Protein AF-A0A9K3NHR1-F1 (afdb_monomer_lite)

Sequence (199 aa):
MKLNVISRTIRWGKILYSKMLSTPQRSQIENPEVGRESGLEDSSLGLEPFPEKRTSMIDRIIKSEFGNREFVVELIRLYPDLIWKVDDNNQSIFHVAVAHRHEGIYNLLYEIGSMKDLISPLRDWNDNNMLHLVGKCAKQKRLEDVSRVALKVQRELLWFKEVEAMIPPANRERKNKYGLTPYELFTKEHKDLVDQGEK

Secondary structure (DSSP, 8-state):
--HHHHHHHHHHHHHHHHHHHTSPP-----------------------PPPS----HHHHHHTSTT-SHHHHHHHHHH-GGGGG-B-TTS-BHHHHHHHTT-HHHHTHHHHTGGGHHHHTT---TTS--HHHHHHS---------HHHHHHHHHHHHHHHHHHHHHS-HHHHS---TTS--HHHHHHHHHHHHHHHH--

InterPro domains:
  IPR036770 Ankyrin repeat-containing domain superfamily [SSF48403] (66-151)

Organism: Helianthus annuus (NCBI:txid4232)

pLDDT: mean 72.94, std 22.68, range [28.48, 97.56]

Radius of gyration: 20.89 Å; chains: 1; bounding box: 58×58×42 Å

Structure (mmCIF, N/CA/C/O backbone):
data_AF-A0A9K3NHR1-F1
#
_entry.id   AF-A0A9K3NHR1-F1
#
loop_
_atom_site.group_PDB
_atom_site.id
_atom_site.type_symbol
_atom_site.label_atom_id
_atom_site.label_alt_id
_atom_site.label_comp_id
_atom_site.label_asym_id
_atom_site.label_entity_id
_atom_site.label_seq_id
_atom_site.pdbx_PDB_ins_code
_atom_site.Cartn_x
_atom_site.Cartn_y
_atom_site.Cartn_z
_atom_site.occupancy
_atom_site.B_iso_or_equiv
_atom_site.auth_seq_id
_atom_site.auth_comp_id
_atom_site.auth_asym_id
_atom_site.auth_atom_id
_atom_site.pdbx_PDB_model_num
ATOM 1 N N . MET A 1 1 ? 37.809 -1.305 3.576 1.00 45.84 1 MET A N 1
ATOM 2 C CA . MET A 1 1 ? 36.982 -2.318 4.280 1.00 45.84 1 MET A CA 1
ATOM 3 C C . MET A 1 1 ? 35.486 -2.338 3.897 1.00 45.84 1 MET A C 1
ATOM 5 O O . MET A 1 1 ? 34.825 -3.304 4.243 1.00 45.84 1 MET A O 1
ATOM 9 N N . LYS A 1 2 ? 34.932 -1.355 3.153 1.00 41.84 2 LYS A N 1
ATOM 10 C CA . LYS A 1 2 ? 33.485 -1.293 2.809 1.00 41.84 2 LYS A CA 1
ATOM 11 C C . LYS A 1 2 ? 33.047 -2.093 1.556 1.00 41.84 2 LYS A C 1
ATOM 13 O O . LYS A 1 2 ? 31.884 -2.463 1.454 1.00 41.84 2 LYS A O 1
ATOM 18 N N . LEU A 1 3 ? 33.964 -2.432 0.641 1.00 37.59 3 LEU A N 1
ATOM 19 C CA . LEU A 1 3 ? 33.646 -3.127 -0.627 1.00 37.59 3 LEU A CA 1
ATOM 20 C C . LEU A 1 3 ? 33.258 -4.614 -0.461 1.00 37.59 3 LEU A C 1
ATOM 22 O O . LEU A 1 3 ? 32.495 -5.153 -1.264 1.00 37.59 3 LEU A O 1
ATOM 26 N N . ASN A 1 4 ? 33.736 -5.270 0.605 1.00 42.72 4 ASN A N 1
ATOM 27 C CA . ASN A 1 4 ? 33.482 -6.696 0.855 1.00 42.72 4 ASN A CA 1
ATOM 28 C C . ASN A 1 4 ? 32.065 -6.987 1.361 1.00 42.72 4 ASN A C 1
ATOM 30 O O . ASN A 1 4 ? 31.570 -8.094 1.162 1.00 42.72 4 ASN A O 1
ATOM 34 N N . VAL A 1 5 ? 31.406 -6.016 1.996 1.00 45.06 5 VAL A N 1
ATOM 35 C CA . VAL A 1 5 ? 30.028 -6.183 2.478 1.00 45.06 5 VAL A CA 1
ATOM 36 C C . VAL A 1 5 ? 29.060 -6.082 1.300 1.00 45.06 5 VAL A C 1
ATOM 38 O O . VAL A 1 5 ? 28.295 -7.010 1.073 1.00 45.06 5 VAL A O 1
ATOM 41 N N . ILE A 1 6 ? 29.198 -5.047 0.463 1.00 44.38 6 ILE A N 1
ATOM 42 C CA . ILE A 1 6 ? 28.355 -4.830 -0.727 1.00 44.38 6 ILE A CA 1
ATOM 43 C C . ILE A 1 6 ? 28.465 -6.007 -1.711 1.00 44.38 6 ILE A C 1
ATOM 45 O O . ILE A 1 6 ? 27.454 -6.537 -2.169 1.00 44.38 6 ILE A O 1
ATOM 49 N N . SER A 1 7 ? 29.683 -6.495 -1.974 1.00 40.88 7 SER A N 1
ATOM 50 C CA . SER A 1 7 ? 29.891 -7.642 -2.875 1.00 40.88 7 SER A CA 1
ATOM 51 C C . SER A 1 7 ? 29.273 -8.942 -2.345 1.00 40.88 7 SER A C 1
ATOM 53 O O . SER A 1 7 ? 28.782 -9.763 -3.124 1.00 40.88 7 SER A O 1
ATOM 55 N N . ARG A 1 8 ? 29.262 -9.137 -1.019 1.00 45.44 8 ARG A N 1
ATOM 56 C CA . ARG A 1 8 ? 28.585 -10.277 -0.384 1.00 45.44 8 ARG A CA 1
ATOM 57 C C . ARG A 1 8 ? 27.066 -10.140 -0.495 1.00 45.44 8 ARG A C 1
ATOM 59 O O . ARG A 1 8 ? 26.419 -11.122 -0.849 1.00 45.44 8 ARG A O 1
ATOM 66 N N . THR A 1 9 ? 26.516 -8.943 -0.299 1.00 49.34 9 THR A N 1
ATOM 67 C CA . THR A 1 9 ? 25.079 -8.656 -0.448 1.00 49.34 9 THR A CA 1
ATOM 68 C C . THR A 1 9 ? 24.583 -8.919 -1.872 1.00 49.34 9 THR A C 1
ATOM 70 O O . THR A 1 9 ? 23.577 -9.602 -2.052 1.00 49.34 9 THR A O 1
ATOM 73 N N . ILE A 1 10 ? 25.333 -8.490 -2.894 1.00 51.38 10 ILE A N 1
ATOM 74 C CA . ILE A 1 10 ? 25.001 -8.742 -4.308 1.00 51.38 10 ILE A CA 1
ATOM 75 C C . ILE A 1 10 ? 25.025 -10.245 -4.622 1.00 51.38 10 ILE A C 1
ATOM 77 O O . ILE A 1 10 ? 24.131 -10.761 -5.295 1.00 51.38 10 ILE A O 1
ATOM 81 N N . ARG A 1 11 ? 26.026 -10.980 -4.115 1.00 49.25 11 ARG A N 1
ATOM 82 C CA . ARG A 1 11 ? 26.126 -12.433 -4.325 1.00 49.25 11 ARG A CA 1
ATOM 83 C C . ARG A 1 11 ? 24.954 -13.179 -3.673 1.00 49.25 11 ARG A C 1
ATOM 85 O O . ARG A 1 11 ? 24.392 -14.070 -4.304 1.00 49.25 11 ARG A O 1
ATOM 92 N N . TRP A 1 12 ? 24.555 -12.800 -2.459 1.00 50.81 12 TRP A N 1
ATOM 93 C CA . TRP A 1 12 ? 23.397 -13.395 -1.783 1.00 50.81 12 TRP A CA 1
ATOM 94 C C . TRP A 1 12 ? 22.068 -13.038 -2.453 1.00 50.81 12 TRP A C 1
ATOM 96 O O . TRP A 1 12 ? 21.233 -13.926 -2.614 1.00 50.81 12 TRP A O 1
ATOM 106 N N . GLY A 1 13 ? 21.899 -11.798 -2.925 1.00 49.09 13 GLY A N 1
ATOM 107 C CA . GLY A 1 13 ? 20.722 -11.380 -3.695 1.00 49.09 13 GLY A CA 1
ATOM 108 C C . GLY A 1 13 ? 20.526 -12.219 -4.961 1.00 49.09 13 GLY A C 1
ATOM 109 O O . GLY A 1 13 ? 19.427 -12.712 -5.208 1.00 49.09 13 GLY A O 1
ATOM 110 N N . LYS A 1 14 ? 21.611 -12.489 -5.702 1.00 54.56 14 LYS A N 1
ATOM 111 C CA . LYS A 1 14 ? 21.581 -13.359 -6.892 1.00 54.56 14 LYS A CA 1
ATOM 112 C C . LYS A 1 14 ? 21.209 -14.808 -6.572 1.00 54.56 14 LYS A C 1
ATOM 114 O O . LYS A 1 14 ? 20.428 -15.418 -7.299 1.00 54.56 14 LYS A O 1
ATOM 119 N N . ILE A 1 15 ? 21.745 -15.359 -5.479 1.00 59.34 15 ILE A N 1
ATOM 120 C CA . ILE A 1 15 ? 21.436 -16.729 -5.034 1.00 59.34 15 ILE A CA 1
ATOM 121 C C . ILE A 1 15 ? 19.972 -16.836 -4.600 1.00 59.34 15 ILE A C 1
ATOM 123 O O . ILE A 1 15 ? 19.302 -17.812 -4.936 1.00 59.34 15 ILE A O 1
ATOM 127 N N . LEU A 1 16 ? 19.476 -15.839 -3.866 1.00 49.59 16 LEU A N 1
ATOM 128 C CA . LEU A 1 16 ? 18.098 -15.804 -3.399 1.00 49.59 16 LEU A CA 1
ATOM 129 C C . LEU A 1 16 ? 17.127 -15.714 -4.585 1.00 49.59 16 LEU A C 1
ATOM 131 O O . LEU A 1 16 ? 16.240 -16.554 -4.691 1.00 49.59 16 LEU A O 1
ATOM 135 N N . TYR A 1 17 ? 17.361 -14.785 -5.517 1.00 47.41 17 TYR A N 1
ATOM 136 C CA . TYR A 1 17 ? 16.542 -14.607 -6.720 1.00 47.41 17 TYR A CA 1
ATOM 137 C C . TYR A 1 17 ? 16.555 -15.852 -7.629 1.00 47.41 17 TYR A C 1
ATOM 139 O O . TYR A 1 17 ? 15.509 -16.314 -8.077 1.00 47.41 17 TYR A O 1
ATOM 147 N N . SER A 1 18 ? 17.722 -16.473 -7.840 1.00 50.25 18 SER A N 1
ATOM 148 C CA . SER A 1 18 ? 17.844 -17.696 -8.649 1.00 50.25 18 SER A CA 1
ATOM 149 C C . SER A 1 18 ? 17.131 -18.903 -8.030 1.00 50.25 18 SER A C 1
ATOM 151 O O . SER A 1 18 ? 16.467 -19.642 -8.752 1.00 50.25 18 SER A O 1
ATOM 153 N N . LYS A 1 19 ? 17.206 -19.085 -6.703 1.00 54.84 19 LYS A N 1
ATOM 154 C CA . LYS A 1 19 ? 16.437 -20.125 -5.995 1.00 54.84 19 LYS A CA 1
ATOM 155 C C . LYS A 1 19 ? 14.930 -19.843 -5.978 1.00 54.84 19 LYS A C 1
ATOM 157 O O . LYS A 1 19 ? 14.141 -20.759 -5.773 1.00 54.84 19 LYS A O 1
ATOM 162 N N . MET A 1 20 ? 14.526 -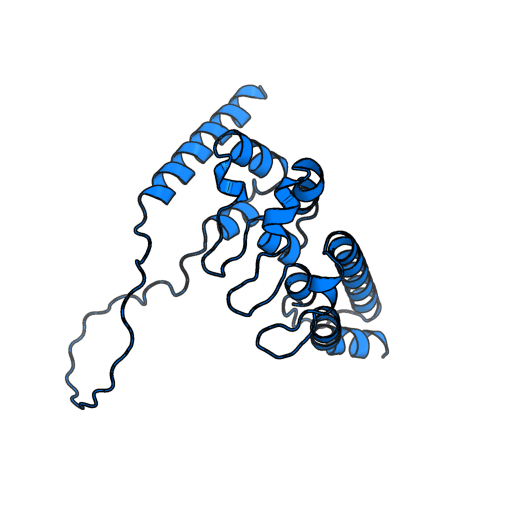18.587 -6.159 1.00 49.66 20 MET A N 1
ATOM 163 C CA . MET A 1 20 ? 13.119 -18.182 -6.188 1.00 49.66 20 MET A CA 1
ATOM 164 C C . MET A 1 20 ? 12.460 -18.466 -7.543 1.00 49.66 20 MET A C 1
ATOM 166 O O . MET A 1 20 ? 11.322 -18.922 -7.558 1.00 49.66 20 MET A O 1
ATOM 170 N N . LEU A 1 21 ? 13.174 -18.294 -8.662 1.00 47.44 21 LEU A N 1
ATOM 171 C CA . LEU A 1 21 ? 12.664 -18.617 -10.006 1.00 47.44 21 LEU A CA 1
ATOM 172 C C . LEU A 1 21 ? 12.464 -20.121 -10.257 1.00 47.44 21 LEU A C 1
ATOM 174 O O . LEU A 1 21 ? 11.671 -20.493 -11.115 1.00 47.44 21 LEU A O 1
ATOM 178 N N . SER A 1 22 ? 13.158 -20.991 -9.520 1.00 41.91 22 SER A N 1
ATOM 179 C CA . SER A 1 22 ? 13.011 -22.449 -9.627 1.00 41.91 22 SER A CA 1
ATOM 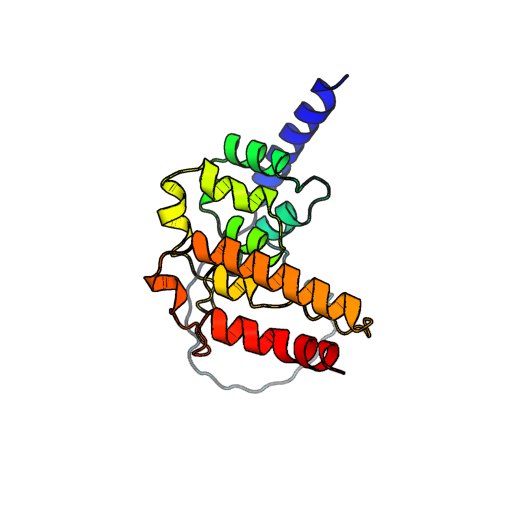180 C C . SER A 1 22 ? 11.870 -23.025 -8.777 1.00 41.91 22 SER A C 1
ATOM 182 O O . SER A 1 22 ? 11.672 -24.239 -8.761 1.00 41.91 22 SER A O 1
ATOM 184 N N . THR A 1 23 ? 11.109 -22.182 -8.067 1.00 37.78 23 THR A N 1
ATOM 185 C CA . THR A 1 23 ? 9.934 -22.626 -7.304 1.00 37.78 23 THR A CA 1
ATOM 186 C C . THR A 1 23 ? 8.721 -22.695 -8.241 1.00 37.78 23 THR A C 1
ATOM 188 O O . THR A 1 23 ? 8.425 -21.688 -8.886 1.00 37.78 23 THR A O 1
ATOM 191 N N . PRO A 1 24 ? 7.998 -23.828 -8.337 1.00 31.62 24 PRO A N 1
ATOM 192 C CA . PRO A 1 24 ? 6.877 -23.952 -9.265 1.00 31.62 24 PRO A CA 1
ATOM 193 C C . PRO A 1 24 ? 5.782 -22.928 -8.950 1.00 31.62 24 PRO A C 1
ATOM 195 O O . PRO A 1 24 ? 5.232 -22.918 -7.846 1.00 31.62 24 PRO A O 1
ATOM 198 N N . GLN A 1 25 ? 5.453 -22.080 -9.924 1.00 36.94 25 GLN A N 1
ATOM 199 C CA . GLN A 1 25 ? 4.230 -21.283 -9.895 1.00 36.94 25 GLN A CA 1
ATOM 200 C C . GLN A 1 25 ? 3.052 -22.222 -10.142 1.00 36.94 25 GLN A C 1
ATOM 202 O O . GLN A 1 25 ? 3.049 -22.982 -11.110 1.00 36.94 25 GLN A O 1
ATOM 207 N N . ARG A 1 26 ? 2.055 -22.194 -9.253 1.00 31.06 26 ARG A N 1
ATOM 208 C CA . ARG A 1 26 ? 0.818 -22.948 -9.457 1.00 31.06 26 ARG A CA 1
ATOM 209 C C . ARG A 1 26 ? 0.089 -22.329 -10.651 1.00 31.06 26 ARG A C 1
ATOM 211 O O . ARG A 1 26 ? -0.405 -21.209 -10.556 1.00 31.06 26 ARG A O 1
ATOM 218 N N . SER A 1 27 ? 0.074 -23.043 -11.772 1.00 31.14 27 SER A N 1
ATOM 219 C CA . SER A 1 27 ? -0.761 -22.735 -12.930 1.00 31.14 27 SER A CA 1
ATOM 220 C C . SER A 1 27 ? -2.234 -22.712 -12.513 1.00 31.14 27 SER A C 1
ATOM 222 O O . SER A 1 27 ? -2.684 -23.573 -11.758 1.00 31.14 27 SER A O 1
ATOM 224 N N . GLN A 1 28 ? -2.967 -21.705 -12.986 1.00 40.62 28 GLN A N 1
ATOM 225 C CA . GLN A 1 28 ? -4.431 -21.673 -12.947 1.00 40.62 28 GLN A CA 1
ATOM 226 C C . GLN A 1 28 ? -5.015 -22.759 -13.874 1.00 40.62 28 GLN A C 1
ATOM 228 O O . GLN A 1 28 ? -4.289 -23.248 -14.738 1.00 40.62 28 GLN A O 1
ATOM 233 N N . ILE A 1 29 ? -6.324 -23.035 -13.726 1.00 35.28 29 ILE A N 1
ATOM 234 C CA . ILE A 1 29 ? -7.162 -24.116 -14.313 1.00 35.28 29 ILE A CA 1
ATOM 235 C C . ILE A 1 29 ? -7.213 -25.307 -13.322 1.00 35.28 29 ILE A C 1
ATOM 237 O O . ILE A 1 29 ? -6.183 -25.904 -13.045 1.00 35.28 29 ILE A O 1
ATOM 241 N N . GLU A 1 30 ? -8.303 -25.603 -12.597 1.00 31.95 30 GLU A N 1
ATOM 242 C CA . GLU A 1 30 ? -9.683 -25.884 -13.041 1.00 31.95 30 GLU A CA 1
ATOM 243 C C . GLU A 1 30 ? -10.780 -25.377 -12.068 1.00 31.95 30 GLU A C 1
ATOM 245 O O . GLU A 1 30 ? -10.560 -25.205 -10.868 1.00 31.95 30 GLU A O 1
ATOM 250 N N . ASN A 1 31 ? -11.979 -25.153 -12.620 1.00 29.52 31 ASN A N 1
ATOM 251 C CA . ASN A 1 31 ? -13.237 -24.886 -11.908 1.00 29.52 31 ASN A CA 1
ATOM 252 C C . ASN A 1 31 ? -13.687 -26.108 -11.078 1.00 29.52 31 ASN A C 1
ATOM 254 O O . ASN A 1 31 ? -13.498 -27.230 -11.541 1.00 29.52 31 ASN A O 1
ATOM 258 N N . PRO A 1 32 ? -14.358 -25.942 -9.920 1.00 37.44 32 PRO A N 1
ATOM 259 C CA . PRO A 1 32 ? -14.925 -27.075 -9.203 1.00 37.44 32 PRO A CA 1
ATOM 260 C C . PRO A 1 32 ? -16.310 -27.412 -9.766 1.00 37.44 32 PRO A C 1
ATOM 262 O O . PRO A 1 32 ? -17.275 -26.675 -9.548 1.00 37.44 32 PRO A O 1
ATOM 265 N N . GLU A 1 33 ? -16.417 -28.536 -10.473 1.00 34.56 33 GLU A N 1
ATOM 266 C CA . GLU A 1 33 ? -17.707 -29.195 -10.662 1.00 34.56 33 GLU A CA 1
ATOM 267 C C . GLU A 1 33 ? -18.110 -29.976 -9.404 1.00 34.56 33 GLU A C 1
ATOM 269 O O . GLU A 1 33 ? -17.297 -30.532 -8.666 1.00 34.56 33 GLU A O 1
ATOM 274 N N . VAL A 1 34 ? -19.416 -29.951 -9.162 1.00 36.94 34 VAL A N 1
ATOM 275 C CA . VAL A 1 34 ? -20.149 -30.595 -8.077 1.00 36.94 34 VAL A CA 1
ATOM 276 C C . VAL A 1 34 ? -20.035 -32.119 -8.164 1.00 36.94 34 VAL A C 1
ATOM 278 O O . VAL A 1 34 ? -20.378 -32.711 -9.180 1.00 36.94 34 VAL A O 1
ATOM 281 N N . GLY A 1 35 ? -19.686 -32.762 -7.049 1.00 28.48 35 GLY A N 1
ATOM 282 C CA . GLY A 1 35 ? -19.815 -34.207 -6.869 1.00 28.48 35 GLY A CA 1
ATOM 283 C C . GLY A 1 35 ? -19.764 -34.574 -5.389 1.00 28.48 35 GLY A C 1
ATOM 284 O O . GLY A 1 35 ? -18.732 -34.427 -4.743 1.00 28.48 35 GLY A O 1
ATOM 285 N N . ARG A 1 36 ? -20.903 -35.002 -4.838 1.00 36.69 36 ARG A N 1
ATOM 286 C CA . ARG A 1 36 ? -20.986 -35.669 -3.532 1.00 36.69 36 ARG A CA 1
ATOM 287 C C . ARG A 1 36 ? -20.366 -37.056 -3.666 1.00 36.69 36 ARG A C 1
ATOM 289 O O . ARG A 1 36 ? -20.756 -37.750 -4.591 1.00 36.69 36 ARG A O 1
ATOM 296 N N . GLU A 1 37 ? -19.566 -37.483 -2.693 1.00 32.94 37 GLU A N 1
ATOM 297 C CA . GLU A 1 37 ? -19.633 -38.852 -2.170 1.00 32.94 37 GLU A CA 1
ATOM 298 C C . GLU A 1 37 ? -18.912 -38.985 -0.821 1.00 32.94 37 GLU A C 1
ATOM 300 O O . GLU A 1 37 ? -17.919 -38.324 -0.529 1.00 32.94 37 GLU A O 1
ATOM 305 N N . SER A 1 38 ? -19.524 -39.799 0.029 1.00 32.94 38 SER A N 1
ATOM 306 C CA . SER A 1 38 ? -19.178 -40.146 1.403 1.00 32.94 38 SER A CA 1
ATOM 307 C C . SER A 1 38 ? -18.281 -41.383 1.463 1.00 32.94 38 SER A C 1
ATOM 309 O O . SER A 1 38 ? -18.546 -42.340 0.742 1.00 32.94 38 SER A O 1
ATOM 311 N N . GLY A 1 39 ? -17.344 -41.433 2.412 1.00 29.47 39 GLY A N 1
ATOM 312 C CA . GLY A 1 39 ? -16.659 -42.672 2.797 1.00 29.47 39 GLY A CA 1
ATOM 313 C C . GLY A 1 39 ? -15.464 -42.418 3.713 1.00 29.47 39 GLY A C 1
ATOM 314 O O . GLY A 1 39 ? -14.495 -41.791 3.304 1.00 29.47 39 GLY A O 1
ATOM 315 N N . LEU A 1 40 ? -15.566 -42.875 4.961 1.00 39.62 40 LEU A N 1
ATOM 316 C CA . LEU A 1 40 ? -14.480 -42.959 5.939 1.00 39.62 40 LEU A CA 1
ATOM 317 C C . LEU A 1 40 ? -13.595 -44.165 5.606 1.00 39.62 40 LEU A C 1
ATOM 319 O O . LEU A 1 40 ? -14.152 -45.233 5.388 1.00 39.62 40 LEU A O 1
ATOM 323 N N . GLU A 1 41 ? -12.269 -44.020 5.670 1.00 35.62 41 GLU A N 1
ATOM 324 C CA . GLU A 1 41 ? -11.385 -45.006 6.311 1.00 35.62 41 GLU A CA 1
ATOM 325 C C . GLU A 1 41 ? -9.978 -44.436 6.580 1.00 35.62 41 GLU A C 1
ATOM 327 O O . GLU A 1 41 ? -9.496 -43.516 5.922 1.00 35.62 41 GLU A O 1
ATOM 332 N N . ASP A 1 42 ? -9.403 -44.964 7.654 1.00 34.56 42 ASP A N 1
ATOM 333 C CA . ASP A 1 42 ? -8.265 -44.540 8.471 1.00 34.56 42 ASP A CA 1
ATOM 334 C C . ASP A 1 42 ? -6.927 -45.116 7.970 1.00 34.56 42 ASP A C 1
ATOM 336 O O . ASP A 1 42 ? -6.872 -46.289 7.619 1.00 34.56 42 ASP A O 1
ATOM 340 N N . SER A 1 43 ? -5.839 -44.329 8.010 1.00 34.72 43 SER A N 1
ATOM 341 C CA . SER A 1 43 ? -4.504 -44.844 8.373 1.00 34.72 43 SER A CA 1
ATOM 342 C C . SER A 1 43 ? -3.471 -43.718 8.534 1.00 34.72 43 SER A C 1
ATOM 344 O O . SER A 1 43 ? -2.963 -43.156 7.564 1.00 34.72 43 SER A O 1
ATOM 346 N N . SER A 1 44 ? -3.155 -43.415 9.790 1.00 43.34 44 SER A N 1
ATOM 347 C CA . SER A 1 44 ? -1.834 -43.036 10.329 1.00 43.34 44 SER A CA 1
ATOM 348 C C . SER A 1 44 ? -0.622 -42.952 9.364 1.00 43.34 44 SER A C 1
ATOM 350 O O . SER A 1 44 ? 0.290 -43.776 9.382 1.00 43.34 44 SER A O 1
ATOM 352 N N . LEU A 1 45 ? -0.508 -41.834 8.645 1.00 33.94 45 LEU A N 1
ATOM 353 C CA . LEU A 1 45 ? 0.778 -41.230 8.287 1.00 33.94 45 LEU A CA 1
ATOM 354 C C . LEU A 1 45 ? 0.746 -39.791 8.787 1.00 33.94 45 LEU A C 1
ATOM 356 O O . LEU A 1 45 ? 0.007 -38.960 8.264 1.00 33.94 45 LEU A O 1
ATOM 360 N N . GLY A 1 46 ? 1.523 -39.508 9.834 1.00 38.09 46 GLY A N 1
ATOM 361 C CA . GLY A 1 46 ? 1.750 -38.154 10.324 1.00 38.09 46 GLY A CA 1
ATOM 362 C C . GLY A 1 46 ? 2.474 -37.332 9.264 1.00 38.09 46 GLY A C 1
ATOM 363 O O . GLY A 1 46 ? 3.690 -37.177 9.312 1.00 38.09 46 GLY A O 1
ATOM 364 N N . LEU A 1 47 ? 1.723 -36.822 8.292 1.00 32.44 47 LEU A N 1
ATOM 365 C CA . LEU A 1 47 ? 2.112 -35.641 7.550 1.00 32.44 47 LEU A CA 1
ATOM 366 C C . LEU A 1 47 ? 2.081 -34.504 8.569 1.00 32.44 47 LEU A C 1
ATOM 368 O O . LEU A 1 47 ? 1.010 -34.047 8.966 1.00 32.44 47 LEU A O 1
ATOM 372 N N . GLU A 1 48 ? 3.263 -34.097 9.030 1.00 35.41 48 GLU A N 1
ATOM 373 C CA . GLU A 1 48 ? 3.465 -32.788 9.650 1.00 35.41 48 GLU A CA 1
ATOM 374 C C . GLU A 1 48 ? 2.610 -31.759 8.887 1.00 35.41 48 GLU A C 1
ATOM 376 O O . GLU A 1 48 ? 2.670 -31.740 7.648 1.00 35.41 48 GLU A O 1
ATOM 381 N N . PRO A 1 49 ? 1.775 -30.951 9.566 1.00 34.03 49 PRO A N 1
ATOM 382 C CA . PRO A 1 49 ? 0.910 -30.002 8.884 1.00 34.03 49 PRO A CA 1
ATOM 383 C C . PRO A 1 49 ? 1.764 -29.135 7.957 1.00 34.03 49 PRO A C 1
ATOM 385 O O . PRO A 1 49 ? 2.706 -28.470 8.393 1.00 34.03 49 PRO A O 1
ATOM 388 N N . PHE A 1 50 ? 1.457 -29.183 6.657 1.00 32.94 50 PHE A N 1
ATOM 389 C CA . PHE A 1 50 ? 2.107 -28.349 5.651 1.00 32.94 50 PHE A CA 1
ATOM 390 C C . PHE A 1 50 ? 2.105 -26.892 6.145 1.00 32.94 50 PHE A C 1
ATOM 392 O O . PHE A 1 50 ? 1.044 -26.399 6.535 1.00 32.94 50 PHE A O 1
ATOM 399 N N . PRO A 1 51 ? 3.251 -26.182 6.147 1.00 40.62 51 PRO A N 1
ATOM 400 C CA . PRO A 1 51 ? 3.325 -24.845 6.719 1.00 40.62 51 PRO A CA 1
ATOM 401 C C . PRO A 1 51 ? 2.350 -23.914 5.993 1.00 40.62 51 PRO A C 1
ATOM 403 O O . PRO A 1 51 ? 2.439 -23.704 4.783 1.00 40.62 51 PRO A O 1
ATOM 406 N N . GLU A 1 52 ? 1.410 -23.366 6.759 1.00 43.78 52 GLU A N 1
ATOM 407 C CA . GLU A 1 52 ? 0.135 -22.836 6.272 1.00 43.78 52 GLU A CA 1
ATOM 408 C C . GLU A 1 52 ? 0.229 -21.574 5.402 1.00 43.78 52 GLU A C 1
ATOM 410 O O . GLU A 1 52 ? -0.764 -21.185 4.797 1.00 43.78 52 GLU A O 1
ATOM 415 N N . LYS A 1 53 ? 1.389 -20.920 5.276 1.00 44.41 53 LYS A N 1
ATOM 416 C CA . LYS A 1 53 ? 1.598 -19.811 4.328 1.00 44.41 53 LYS A CA 1
ATOM 417 C C . LYS A 1 53 ? 3.050 -19.787 3.883 1.00 44.41 53 LYS A C 1
ATOM 419 O O . LYS A 1 53 ? 3.945 -19.494 4.673 1.00 44.41 53 LYS A O 1
ATOM 424 N N . ARG A 1 54 ? 3.304 -20.055 2.603 1.00 48.78 54 ARG A N 1
ATOM 425 C CA . ARG A 1 54 ? 4.613 -19.785 2.005 1.00 48.78 54 ARG A CA 1
ATOM 426 C C . ARG A 1 54 ? 4.773 -18.263 1.980 1.00 48.78 54 ARG A C 1
ATOM 428 O O . ARG A 1 54 ? 4.074 -17.585 1.243 1.00 48.78 54 ARG A O 1
ATOM 435 N N . THR A 1 55 ? 5.627 -17.710 2.833 1.00 57.03 55 THR A N 1
ATOM 436 C CA . THR A 1 55 ? 5.874 -16.266 2.866 1.00 57.03 55 THR A CA 1
ATOM 437 C C . THR A 1 55 ? 6.349 -15.786 1.493 1.00 57.03 55 THR A C 1
ATOM 439 O O . THR A 1 55 ? 7.393 -16.244 1.015 1.00 57.03 55 THR A O 1
ATOM 442 N N . SER A 1 56 ? 5.592 -14.880 0.866 1.00 73.69 56 SER A N 1
ATOM 443 C CA . SER A 1 56 ? 5.918 -14.319 -0.449 1.00 73.69 56 SER A CA 1
ATOM 444 C C . SER A 1 56 ? 7.338 -13.745 -0.488 1.00 73.69 56 SER A C 1
ATOM 446 O O . SER A 1 56 ? 7.820 -13.159 0.483 1.00 73.69 56 SER A O 1
ATOM 448 N N . MET A 1 57 ? 8.004 -13.871 -1.641 1.00 79.94 57 MET A N 1
ATOM 449 C CA . MET A 1 57 ? 9.303 -13.247 -1.918 1.00 79.94 57 MET A CA 1
ATOM 450 C C . MET A 1 57 ? 9.333 -11.763 -1.537 1.00 79.94 57 MET A C 1
ATOM 452 O O . MET A 1 57 ? 10.305 -11.312 -0.935 1.00 79.94 57 MET A O 1
ATOM 456 N N . ILE A 1 58 ? 8.271 -11.024 -1.855 1.00 83.62 58 ILE A N 1
ATOM 457 C CA . ILE A 1 58 ? 8.171 -9.592 -1.566 1.00 83.62 58 ILE A CA 1
ATOM 458 C C . ILE A 1 58 ? 8.131 -9.352 -0.056 1.00 83.62 58 ILE A C 1
ATOM 460 O O . ILE A 1 58 ? 8.900 -8.544 0.457 1.00 83.62 58 ILE A O 1
ATOM 464 N N . ASP A 1 59 ? 7.310 -10.111 0.669 1.00 80.38 59 ASP A N 1
ATOM 465 C CA . ASP A 1 59 ? 7.210 -10.011 2.127 1.00 80.38 59 ASP A CA 1
ATOM 466 C C . ASP A 1 59 ? 8.553 -10.330 2.808 1.00 80.38 59 ASP A C 1
ATOM 468 O O . ASP A 1 59 ? 8.968 -9.640 3.738 1.00 80.38 59 ASP A O 1
ATOM 472 N N . ARG A 1 60 ? 9.305 -11.306 2.280 1.00 81.25 60 ARG A N 1
ATOM 473 C CA . ARG A 1 60 ? 10.664 -11.620 2.753 1.00 81.25 60 ARG A CA 1
ATOM 474 C C . ARG A 1 60 ? 11.658 -10.486 2.508 1.00 81.25 60 ARG A C 1
ATOM 476 O O . ARG A 1 60 ? 12.524 -10.275 3.351 1.00 81.25 60 ARG A O 1
ATOM 483 N N . ILE A 1 61 ? 11.567 -9.786 1.375 1.00 81.94 61 ILE A N 1
ATOM 484 C CA . ILE A 1 61 ? 12.429 -8.633 1.073 1.00 81.94 61 ILE A CA 1
ATOM 485 C C . ILE A 1 61 ? 12.142 -7.502 2.068 1.00 81.94 61 ILE A C 1
ATOM 487 O O . ILE A 1 61 ? 13.077 -7.010 2.701 1.00 81.94 61 ILE A O 1
ATOM 491 N N . ILE A 1 62 ? 10.862 -7.155 2.258 1.00 80.56 62 ILE A N 1
ATOM 492 C CA . ILE A 1 62 ? 10.424 -6.071 3.152 1.00 80.56 62 ILE A CA 1
ATOM 493 C C . ILE A 1 62 ? 10.769 -6.362 4.621 1.00 80.56 62 ILE A C 1
ATOM 495 O O . ILE A 1 62 ? 11.227 -5.469 5.327 1.00 80.56 62 ILE A O 1
ATOM 499 N N . LYS A 1 63 ? 10.605 -7.611 5.076 1.00 74.25 63 LYS A N 1
ATOM 500 C CA . LYS A 1 63 ? 10.894 -8.027 6.463 1.00 74.25 63 LYS A CA 1
ATOM 501 C C . LYS A 1 63 ? 12.360 -8.352 6.740 1.00 74.25 63 LYS A C 1
ATOM 503 O O . LYS A 1 63 ? 12.695 -8.674 7.878 1.00 74.25 63 LYS A O 1
ATOM 508 N N . SER A 1 64 ? 13.226 -8.358 5.727 1.00 71.38 64 SER A N 1
ATOM 509 C CA . SER A 1 64 ? 14.629 -8.715 5.944 1.00 71.38 64 SER A CA 1
ATOM 510 C C . SER A 1 64 ? 15.334 -7.667 6.810 1.00 71.38 64 SER A C 1
ATOM 512 O O . SER A 1 64 ? 15.045 -6.479 6.714 1.00 71.38 64 SER A O 1
ATOM 514 N N . GLU A 1 65 ? 16.310 -8.086 7.619 1.00 56.25 65 GLU A N 1
ATOM 515 C CA . GLU A 1 65 ? 17.155 -7.165 8.406 1.00 56.25 65 GLU A CA 1
ATOM 516 C C . GLU A 1 65 ? 17.948 -6.186 7.517 1.00 56.25 65 GLU A C 1
ATOM 518 O O . GLU A 1 65 ? 18.395 -5.136 7.973 1.00 56.25 65 GLU A O 1
ATOM 523 N N . PHE A 1 66 ? 18.088 -6.519 6.229 1.00 54.00 66 PHE A N 1
ATOM 524 C CA . PHE A 1 66 ? 18.670 -5.683 5.180 1.00 54.00 66 PHE A CA 1
ATOM 525 C C . PHE A 1 66 ? 17.616 -4.958 4.334 1.00 54.00 66 PHE A C 1
ATOM 527 O O . PHE A 1 66 ? 17.988 -4.260 3.401 1.00 54.00 66 PHE A O 1
ATOM 534 N N . GLY A 1 67 ? 16.324 -5.114 4.636 1.00 57.25 67 GLY A N 1
ATOM 535 C CA . GLY A 1 67 ? 15.160 -4.565 3.931 1.00 57.25 67 GLY A CA 1
ATOM 536 C C . GLY A 1 67 ? 14.999 -3.061 4.126 1.00 57.25 67 GLY A C 1
ATOM 537 O O . GLY A 1 67 ? 13.892 -2.555 4.301 1.00 57.25 67 GLY A O 1
ATOM 538 N N . ASN A 1 68 ? 16.115 -2.339 4.133 1.00 77.06 68 ASN A N 1
ATOM 539 C CA . ASN A 1 68 ? 16.131 -0.905 3.972 1.00 77.06 68 ASN A CA 1
ATOM 540 C C . ASN A 1 68 ? 16.130 -0.567 2.473 1.00 77.06 68 ASN A C 1
ATOM 542 O O . ASN A 1 68 ? 16.357 -1.409 1.598 1.00 77.06 68 ASN A O 1
ATOM 546 N N . ARG A 1 69 ? 15.817 0.687 2.173 1.00 85.56 69 ARG A N 1
ATOM 547 C CA . ARG A 1 69 ? 15.690 1.219 0.815 1.00 85.56 69 ARG A CA 1
ATOM 548 C C . ARG A 1 69 ? 16.864 0.830 -0.092 1.00 85.56 69 ARG A C 1
ATOM 550 O O . ARG A 1 69 ? 16.647 0.473 -1.245 1.00 85.56 69 ARG A O 1
ATOM 557 N N . GLU A 1 70 ? 18.090 0.866 0.422 1.00 87.06 70 GLU A N 1
ATOM 558 C CA . GLU A 1 70 ? 19.318 0.633 -0.341 1.00 87.06 70 GLU A CA 1
ATOM 559 C C . GLU A 1 70 ? 19.375 -0.780 -0.930 1.00 87.06 70 GLU A C 1
ATOM 561 O O . GLU A 1 70 ? 19.744 -0.952 -2.091 1.00 87.06 70 GLU A O 1
ATOM 566 N N . PHE A 1 71 ? 18.965 -1.795 -0.168 1.00 85.69 71 PHE A N 1
ATOM 567 C CA . PHE A 1 71 ? 18.918 -3.167 -0.670 1.00 85.69 71 PHE A CA 1
ATOM 568 C C . PHE A 1 71 ? 17.884 -3.337 -1.783 1.00 85.69 71 PHE A C 1
ATOM 570 O O . PHE A 1 71 ? 18.163 -3.987 -2.791 1.00 85.69 71 PHE A O 1
ATOM 577 N N . VAL A 1 72 ? 16.708 -2.722 -1.630 1.00 88.31 72 VAL A N 1
ATOM 578 C CA . VAL A 1 72 ? 15.659 -2.755 -2.656 1.00 88.31 72 VAL A CA 1
ATOM 579 C C . VAL A 1 72 ? 16.122 -2.055 -3.932 1.00 88.31 72 VAL A C 1
ATOM 581 O O . VAL A 1 72 ? 15.916 -2.589 -5.020 1.00 88.31 72 VAL A O 1
ATOM 584 N N . VAL A 1 73 ? 16.812 -0.918 -3.814 1.00 90.44 73 VAL A N 1
ATOM 585 C CA . VAL A 1 73 ? 17.409 -0.215 -4.960 1.00 90.44 73 VAL A CA 1
ATOM 586 C C . VAL A 1 73 ? 18.412 -1.107 -5.692 1.00 90.44 73 VAL A C 1
ATOM 588 O O . VAL A 1 73 ? 18.338 -1.234 -6.913 1.00 90.44 73 VAL A O 1
ATOM 591 N N . GLU A 1 74 ? 19.324 -1.765 -4.973 1.00 89.69 74 GLU A N 1
ATOM 592 C CA . GLU A 1 74 ? 20.295 -2.678 -5.588 1.00 89.69 74 GLU A CA 1
ATOM 593 C C . GLU A 1 74 ? 19.624 -3.899 -6.235 1.00 89.69 74 GLU A C 1
ATOM 595 O O . GLU A 1 74 ? 20.017 -4.316 -7.325 1.00 89.69 74 GLU A O 1
ATOM 600 N N . LEU A 1 75 ? 18.575 -4.450 -5.619 1.00 88.44 75 LEU A N 1
ATOM 601 C CA . LEU A 1 75 ? 17.803 -5.537 -6.220 1.00 88.44 75 LEU A CA 1
ATOM 602 C C . LEU A 1 75 ? 17.100 -5.105 -7.505 1.00 88.44 75 LEU A C 1
ATOM 604 O O . LEU A 1 75 ? 17.184 -5.831 -8.488 1.00 88.44 75 LEU A O 1
ATOM 608 N N . ILE A 1 76 ? 16.455 -3.937 -7.524 1.00 88.69 76 ILE A N 1
ATOM 609 C CA . ILE A 1 76 ? 15.801 -3.399 -8.726 1.00 88.69 76 ILE A CA 1
ATOM 610 C C . ILE A 1 76 ? 16.835 -3.135 -9.831 1.00 88.69 76 ILE A C 1
ATOM 612 O O . ILE A 1 76 ? 16.570 -3.416 -10.995 1.00 88.69 76 ILE A O 1
ATOM 616 N N . ARG A 1 77 ? 18.039 -2.658 -9.488 1.00 89.38 77 ARG A N 1
ATOM 617 C CA . ARG A 1 77 ? 19.137 -2.482 -10.459 1.00 89.38 77 ARG A CA 1
ATOM 618 C C . ARG A 1 77 ? 19.571 -3.799 -11.098 1.00 89.38 77 ARG A C 1
ATOM 620 O O . ARG A 1 77 ? 19.863 -3.830 -12.290 1.00 89.38 77 ARG A O 1
ATOM 627 N N . LEU A 1 78 ? 19.640 -4.873 -10.312 1.00 90.88 78 LEU A N 1
ATOM 628 C CA . LEU A 1 78 ? 20.017 -6.204 -10.797 1.00 90.88 78 LEU A CA 1
ATOM 629 C C . LEU A 1 78 ? 18.868 -6.910 -11.529 1.00 90.88 78 LEU A C 1
ATOM 631 O O . LEU A 1 78 ? 19.123 -7.674 -12.458 1.00 90.88 78 LEU A O 1
ATOM 635 N N . TYR A 1 79 ? 17.632 -6.652 -11.104 1.00 88.75 79 TYR A N 1
ATOM 636 C CA . TYR A 1 79 ? 16.406 -7.301 -11.561 1.00 88.75 79 TYR A CA 1
ATOM 637 C C . TYR A 1 79 ? 15.293 -6.258 -11.759 1.00 88.75 79 TYR A C 1
ATOM 639 O O . TYR A 1 79 ? 14.404 -6.131 -10.913 1.00 88.75 79 TYR A O 1
ATOM 647 N N . PRO A 1 80 ? 15.316 -5.490 -12.867 1.00 88.44 80 PRO A N 1
ATOM 648 C CA . PRO A 1 80 ? 14.351 -4.409 -13.092 1.00 88.44 80 PRO A CA 1
ATOM 649 C C . PRO A 1 80 ? 12.896 -4.883 -13.171 1.00 88.44 80 PRO A C 1
ATOM 651 O O . PRO A 1 80 ? 11.974 -4.120 -12.890 1.00 88.44 80 PRO A O 1
ATOM 654 N N . ASP A 1 81 ? 12.678 -6.155 -13.514 1.00 87.00 81 ASP A N 1
ATOM 655 C CA . ASP A 1 81 ? 11.353 -6.769 -13.565 1.00 87.00 81 ASP A CA 1
ATOM 656 C C . ASP A 1 81 ? 10.697 -6.897 -12.181 1.00 87.00 81 ASP A C 1
ATOM 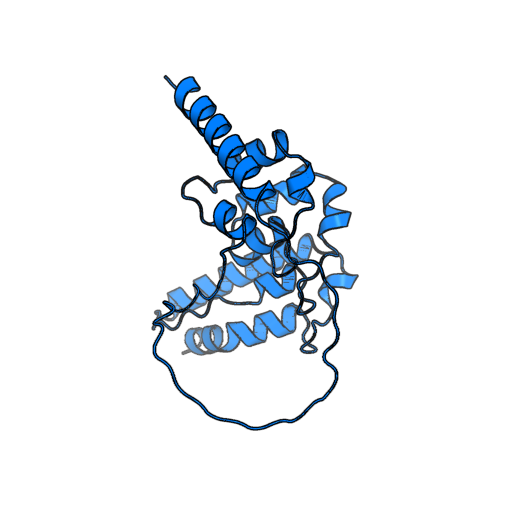658 O O . ASP A 1 81 ? 9.474 -7.017 -12.102 1.00 87.00 81 ASP A O 1
ATOM 662 N N . LEU A 1 82 ? 11.480 -6.809 -11.096 1.00 87.75 82 LEU A N 1
ATOM 663 C CA . LEU A 1 82 ? 10.995 -6.841 -9.715 1.00 87.75 82 LEU A CA 1
ATOM 664 C C . LEU A 1 82 ? 9.954 -5.751 -9.430 1.00 87.75 82 LEU A C 1
ATOM 666 O O . LEU A 1 82 ? 9.036 -5.992 -8.650 1.00 87.75 82 LEU A O 1
ATOM 670 N N . ILE A 1 83 ? 10.060 -4.591 -10.090 1.00 88.50 83 ILE A N 1
ATOM 671 C CA . ILE A 1 83 ? 9.093 -3.484 -9.983 1.00 88.50 83 ILE A CA 1
ATOM 672 C C . ILE A 1 83 ? 7.666 -3.965 -10.293 1.00 88.50 83 ILE A C 1
ATOM 674 O O . ILE A 1 83 ? 6.710 -3.524 -9.656 1.00 88.50 83 ILE A O 1
ATOM 678 N N . TRP A 1 84 ? 7.535 -4.893 -11.244 1.00 87.88 84 TRP A N 1
ATOM 679 C CA . TRP A 1 84 ? 6.261 -5.394 -11.764 1.00 87.88 84 TRP A CA 1
ATOM 680 C C . TRP A 1 84 ? 5.804 -6.694 -11.104 1.00 87.88 84 TRP A C 1
ATOM 682 O O . TRP A 1 84 ? 4.696 -7.160 -11.367 1.00 87.88 84 TRP A O 1
ATOM 692 N N . LYS A 1 85 ? 6.650 -7.317 -10.276 1.00 90.00 85 LYS A N 1
ATOM 693 C CA . LYS A 1 85 ? 6.277 -8.547 -9.577 1.00 90.00 85 LYS A CA 1
ATOM 694 C C . LYS A 1 85 ? 5.255 -8.237 -8.494 1.00 90.00 85 LYS A C 1
ATOM 696 O O . LYS A 1 85 ? 5.335 -7.221 -7.802 1.00 90.00 85 LYS A O 1
ATOM 701 N N . VAL A 1 86 ? 4.330 -9.170 -8.333 1.00 90.81 86 VAL A N 1
ATOM 702 C CA . VAL A 1 86 ? 3.329 -9.165 -7.274 1.00 90.81 86 VAL A CA 1
ATOM 703 C C . VAL A 1 86 ? 3.515 -10.388 -6.389 1.00 90.81 86 VAL A C 1
ATOM 705 O O . VAL A 1 86 ? 4.039 -11.414 -6.829 1.00 90.81 86 VAL A O 1
ATOM 708 N N . ASP A 1 87 ? 3.141 -10.250 -5.126 1.00 89.56 87 ASP A N 1
ATOM 709 C CA . ASP A 1 87 ? 3.049 -11.362 -4.198 1.00 89.56 87 ASP A CA 1
ATOM 710 C C . ASP A 1 87 ? 1.815 -12.221 -4.481 1.00 89.56 87 ASP A C 1
ATOM 712 O O . ASP A 1 87 ? 1.037 -11.953 -5.401 1.00 89.56 87 ASP A O 1
ATOM 716 N N . ASP A 1 88 ? 1.623 -13.239 -3.641 1.00 90.25 88 ASP A N 1
ATOM 717 C CA . ASP A 1 88 ? 0.416 -14.046 -3.692 1.00 90.25 88 ASP A CA 1
ATOM 718 C C . ASP A 1 88 ? -0.816 -13.142 -3.561 1.00 90.25 88 ASP A C 1
ATOM 720 O O . ASP A 1 88 ? -1.695 -13.246 -4.382 1.00 90.25 88 ASP A O 1
ATOM 724 N N . ASN A 1 89 ? -0.861 -12.124 -2.701 1.00 89.69 89 ASN A N 1
ATOM 725 C CA . ASN A 1 89 ? -2.026 -11.232 -2.598 1.00 89.69 89 ASN A CA 1
ATOM 726 C C . ASN A 1 89 ? -2.260 -10.287 -3.800 1.00 89.69 89 ASN A C 1
ATOM 728 O O . ASN A 1 89 ? -3.149 -9.435 -3.721 1.00 89.69 89 ASN A O 1
ATOM 732 N N . ASN A 1 90 ? -1.515 -10.413 -4.902 1.00 93.25 90 ASN A N 1
ATOM 733 C CA . ASN A 1 90 ? -1.502 -9.480 -6.030 1.00 93.25 90 ASN A CA 1
ATOM 734 C C . ASN A 1 90 ? -1.031 -8.063 -5.639 1.00 93.25 90 ASN A C 1
ATOM 736 O O . ASN A 1 90 ? -1.496 -7.056 -6.172 1.00 93.25 90 ASN A O 1
ATOM 740 N N . GLN A 1 91 ? -0.109 -7.984 -4.681 1.00 92.75 91 GLN A N 1
ATOM 741 C CA . GLN A 1 91 ? 0.492 -6.760 -4.163 1.00 92.75 91 GLN A CA 1
ATOM 742 C C . GLN A 1 91 ? 1.930 -6.629 -4.656 1.00 92.75 91 GLN A C 1
ATOM 744 O O . GLN A 1 91 ? 2.753 -7.522 -4.463 1.00 92.75 91 GLN A O 1
ATOM 749 N N . SER A 1 92 ? 2.264 -5.495 -5.271 1.00 93.38 92 SER A N 1
ATOM 750 C CA . SER A 1 92 ? 3.662 -5.190 -5.592 1.00 93.38 92 SER A CA 1
ATOM 751 C C . SER A 1 92 ? 4.465 -4.844 -4.334 1.00 93.38 92 SER A C 1
ATOM 753 O O . SER A 1 92 ? 3.905 -4.602 -3.261 1.00 93.38 92 SER A O 1
ATOM 755 N N . ILE A 1 93 ? 5.788 -4.730 -4.472 1.00 92.25 93 ILE A N 1
ATOM 756 C CA . ILE A 1 93 ? 6.672 -4.307 -3.373 1.00 92.25 93 ILE A CA 1
ATOM 757 C C . ILE A 1 93 ? 6.233 -2.985 -2.731 1.00 92.25 93 ILE A C 1
ATOM 759 O O . ILE A 1 93 ? 6.359 -2.809 -1.523 1.00 92.25 93 ILE A O 1
ATOM 763 N N . PHE A 1 94 ? 5.634 -2.097 -3.521 1.00 93.44 94 PHE A N 1
ATOM 764 C CA . PHE A 1 94 ? 5.118 -0.814 -3.067 1.00 93.44 94 PHE A CA 1
ATOM 765 C C . PHE A 1 94 ? 3.843 -0.930 -2.235 1.00 93.44 94 PHE A C 1
ATOM 767 O O . PHE A 1 9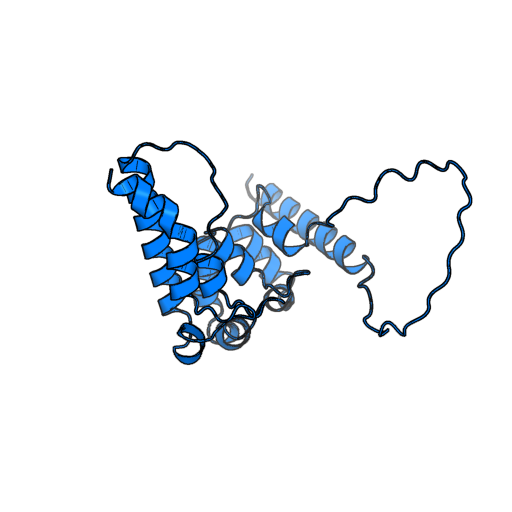4 ? 3.696 -0.222 -1.244 1.00 93.44 94 PHE A O 1
ATOM 774 N N . HIS A 1 95 ? 2.953 -1.860 -2.582 1.00 93.75 95 HIS A N 1
ATOM 775 C CA . HIS A 1 95 ? 1.751 -2.136 -1.794 1.00 93.75 95 HIS A CA 1
ATOM 776 C C . HIS A 1 95 ? 2.125 -2.645 -0.403 1.00 93.75 95 HIS A C 1
ATOM 778 O O . HIS A 1 95 ? 1.618 -2.143 0.600 1.00 93.75 95 HIS A O 1
ATOM 784 N N . VAL A 1 96 ? 3.062 -3.595 -0.350 1.00 91.50 96 VAL A N 1
ATOM 785 C CA . VAL A 1 96 ? 3.563 -4.153 0.909 1.00 91.50 96 VAL A CA 1
ATOM 786 C C . VAL A 1 96 ? 4.313 -3.080 1.706 1.00 91.50 96 VAL A C 1
ATOM 788 O O . VAL A 1 96 ? 4.063 -2.918 2.898 1.00 91.50 96 VAL A O 1
ATOM 791 N N . ALA A 1 97 ? 5.164 -2.277 1.059 1.00 91.50 97 ALA A N 1
ATOM 792 C CA . ALA A 1 97 ? 5.859 -1.171 1.718 1.00 91.50 97 ALA A CA 1
ATOM 793 C C . ALA A 1 97 ? 4.885 -0.162 2.349 1.00 91.50 97 ALA A C 1
ATOM 795 O O . ALA A 1 97 ? 5.067 0.224 3.503 1.00 91.50 97 ALA A O 1
ATOM 796 N N . VAL A 1 98 ? 3.821 0.215 1.633 1.00 92.69 98 VAL A N 1
ATOM 797 C CA . VAL A 1 98 ? 2.781 1.122 2.135 1.00 92.69 98 VAL A CA 1
ATOM 798 C C . VAL A 1 98 ? 2.033 0.524 3.327 1.00 92.69 98 VAL A C 1
ATOM 800 O O . VAL A 1 98 ? 1.874 1.191 4.355 1.00 92.69 98 VAL A O 1
ATOM 803 N N . ALA A 1 99 ? 1.628 -0.744 3.223 1.00 91.19 99 ALA A N 1
ATOM 804 C CA . ALA A 1 99 ? 0.936 -1.465 4.291 1.00 91.19 99 ALA A CA 1
ATOM 805 C C . ALA A 1 99 ? 1.772 -1.543 5.580 1.00 91.19 99 ALA A C 1
ATOM 807 O O . ALA A 1 99 ? 1.226 -1.456 6.676 1.00 91.19 99 ALA A O 1
ATOM 808 N N . HIS A 1 100 ? 3.095 -1.644 5.449 1.00 87.81 100 HIS A N 1
ATOM 809 C CA . HIS A 1 100 ? 4.026 -1.760 6.570 1.00 87.81 100 HIS A CA 1
ATOM 810 C C . HIS A 1 100 ? 4.706 -0.440 6.975 1.00 87.81 100 HIS A C 1
ATOM 812 O O . HIS A 1 100 ? 5.596 -0.463 7.820 1.00 87.81 100 HIS A O 1
ATOM 818 N N . ARG A 1 101 ? 4.299 0.707 6.408 1.00 90.75 101 ARG A N 1
ATOM 819 C CA . ARG A 1 101 ? 4.886 2.033 6.703 1.00 90.75 101 ARG A CA 1
ATOM 820 C C . ARG A 1 101 ? 6.391 2.128 6.372 1.00 90.75 101 ARG A C 1
ATOM 822 O O . ARG A 1 101 ? 7.133 2.863 7.015 1.00 90.75 101 ARG A O 1
ATOM 829 N N . HIS A 1 102 ? 6.871 1.397 5.361 1.00 90.06 102 HIS A N 1
ATOM 830 C CA . HIS A 1 102 ? 8.257 1.496 4.878 1.00 90.06 102 HIS A CA 1
ATOM 831 C C . HIS A 1 102 ? 8.417 2.691 3.928 1.00 90.06 102 HIS A C 1
ATOM 833 O O . HIS A 1 102 ? 8.516 2.529 2.707 1.00 90.06 102 HIS A O 1
ATOM 839 N N . GLU A 1 103 ? 8.481 3.893 4.500 1.00 90.56 103 GLU A N 1
ATOM 840 C CA . GLU A 1 103 ? 8.555 5.164 3.764 1.00 90.56 103 GLU A CA 1
ATOM 841 C C . GLU A 1 103 ? 9.693 5.193 2.737 1.00 90.56 103 GLU A C 1
ATOM 843 O O . GLU A 1 103 ? 9.499 5.605 1.599 1.00 90.56 103 GLU A O 1
ATOM 848 N N . GLY A 1 104 ? 10.875 4.678 3.092 1.00 91.31 104 GLY A N 1
ATOM 849 C CA . GLY A 1 104 ? 12.029 4.668 2.189 1.00 91.31 104 GLY A CA 1
ATOM 850 C C . GLY A 1 104 ? 11.805 3.863 0.903 1.00 91.31 104 GLY A C 1
ATOM 851 O O . GLY A 1 104 ? 12.319 4.240 -0.145 1.00 91.31 104 GLY A O 1
ATOM 852 N N . ILE A 1 105 ? 11.029 2.777 0.963 1.00 91.62 105 ILE A N 1
ATOM 853 C CA . ILE A 1 105 ? 10.708 1.953 -0.213 1.00 91.62 105 ILE A CA 1
ATOM 854 C C . ILE A 1 105 ? 9.541 2.571 -0.983 1.00 91.62 105 ILE A C 1
ATOM 856 O O . ILE A 1 105 ? 9.576 2.612 -2.210 1.00 91.62 105 ILE A O 1
ATOM 860 N N . TYR A 1 106 ? 8.541 3.107 -0.277 1.00 92.56 106 TYR A N 1
ATOM 861 C CA . TYR A 1 106 ? 7.464 3.892 -0.885 1.00 92.56 106 TYR A CA 1
ATOM 862 C C . TYR A 1 106 ? 8.007 5.077 -1.695 1.00 92.56 106 TYR A C 1
ATOM 864 O O . TYR A 1 106 ? 7.593 5.271 -2.834 1.00 92.56 106 TYR A O 1
ATOM 872 N N . ASN A 1 107 ? 9.000 5.799 -1.168 1.00 92.75 107 ASN A N 1
ATOM 873 C CA . ASN A 1 107 ? 9.586 6.969 -1.823 1.00 92.75 107 ASN A CA 1
ATOM 874 C C . ASN A 1 107 ? 10.235 6.648 -3.176 1.00 92.75 107 ASN A C 1
ATOM 876 O O . ASN A 1 107 ? 10.341 7.532 -4.025 1.00 92.75 107 ASN A O 1
ATOM 880 N N . LEU A 1 108 ? 10.585 5.383 -3.436 1.00 92.62 108 LEU A N 1
ATOM 881 C CA . LEU A 1 108 ? 11.062 4.965 -4.753 1.00 92.62 108 LEU A CA 1
ATOM 882 C C . LEU A 1 108 ? 9.980 5.123 -5.841 1.00 92.62 108 LEU A C 1
ATOM 884 O O . LEU A 1 108 ? 10.334 5.268 -7.006 1.00 92.62 108 LEU A O 1
ATOM 888 N N . LEU A 1 109 ? 8.682 5.179 -5.501 1.00 92.12 109 LEU A N 1
ATOM 889 C CA . LEU A 1 109 ? 7.611 5.504 -6.460 1.00 92.12 109 LEU A CA 1
ATOM 890 C C . LEU A 1 109 ? 7.771 6.901 -7.067 1.00 92.12 109 LEU A C 1
ATOM 892 O O . LEU A 1 109 ? 7.404 7.111 -8.223 1.00 92.12 109 LEU A O 1
ATOM 896 N N . TYR A 1 110 ? 8.320 7.853 -6.310 1.00 91.00 110 TYR A N 1
ATOM 897 C CA . TYR A 1 110 ? 8.646 9.177 -6.833 1.00 91.00 110 TYR A CA 1
ATOM 898 C C . TYR A 1 110 ? 9.900 9.143 -7.720 1.00 91.00 110 TYR A C 1
ATOM 900 O O . TYR A 1 110 ? 9.989 9.911 -8.674 1.00 91.00 110 TYR A O 1
ATOM 908 N N . GLU A 1 111 ? 10.838 8.229 -7.449 1.00 91.06 111 GLU A N 1
ATOM 909 C CA . GLU A 1 111 ? 12.100 8.091 -8.189 1.00 91.06 111 GLU A CA 1
ATOM 910 C C . GLU A 1 111 ? 11.933 7.372 -9.541 1.00 91.06 111 GLU A C 1
ATOM 912 O O . GLU A 1 111 ? 12.595 7.732 -10.512 1.00 91.06 111 GLU A O 1
ATOM 917 N N . ILE A 1 112 ? 11.030 6.388 -9.643 1.00 87.44 112 ILE A N 1
ATOM 918 C CA . ILE A 1 112 ? 10.797 5.628 -10.890 1.00 87.44 112 ILE A CA 1
ATOM 919 C C . ILE A 1 112 ? 9.962 6.392 -11.940 1.00 87.44 112 ILE A C 1
ATOM 921 O O . ILE A 1 112 ? 9.715 5.879 -13.033 1.00 87.44 112 ILE A O 1
ATOM 925 N N . GLY A 1 113 ? 9.516 7.614 -11.633 1.00 86.12 113 GLY A N 1
ATOM 926 C CA . GLY A 1 113 ? 8.819 8.490 -12.577 1.00 86.12 113 GLY A CA 1
ATOM 927 C C . GLY A 1 113 ? 7.477 7.927 -13.056 1.00 86.12 113 GLY A C 1
ATOM 928 O O . GLY A 1 113 ? 6.670 7.462 -12.254 1.00 86.12 113 GLY A O 1
ATOM 929 N N . SER A 1 114 ? 7.226 7.967 -14.369 1.00 87.50 114 SER A N 1
ATOM 930 C CA . SER A 1 114 ? 5.957 7.534 -14.986 1.00 87.50 114 SER A CA 1
ATOM 931 C C . SER A 1 114 ? 5.660 6.039 -14.832 1.00 87.50 114 SER A C 1
ATOM 933 O O . SER A 1 114 ? 4.516 5.620 -14.975 1.00 87.50 114 SER A O 1
ATOM 935 N N . MET A 1 115 ? 6.651 5.214 -14.468 1.00 87.50 115 MET A N 1
ATOM 936 C CA . MET A 1 115 ? 6.426 3.794 -14.164 1.00 87.50 115 MET A CA 1
ATOM 937 C C . MET A 1 115 ? 5.421 3.595 -13.023 1.00 87.50 115 MET A C 1
ATOM 939 O O . MET A 1 115 ? 4.708 2.592 -12.996 1.00 87.50 115 MET A O 1
ATOM 943 N N . LYS A 1 116 ? 5.309 4.562 -12.104 1.00 88.19 116 LYS A N 1
ATOM 944 C CA . LYS A 1 116 ? 4.326 4.516 -11.017 1.00 88.19 116 LYS A CA 1
ATOM 945 C C . LYS A 1 116 ? 2.879 4.484 -11.522 1.00 88.19 116 LYS A C 1
ATOM 947 O O . LYS A 1 116 ? 2.018 3.939 -10.834 1.00 88.19 116 LYS A O 1
ATOM 952 N N . ASP A 1 117 ? 2.606 5.000 -12.721 1.00 89.19 117 ASP A N 1
ATOM 953 C CA . ASP A 1 117 ? 1.259 5.038 -13.304 1.00 89.19 117 ASP A CA 1
ATOM 954 C C . ASP A 1 117 ? 0.772 3.639 -13.705 1.00 89.19 117 ASP A C 1
ATOM 956 O O . ASP A 1 117 ? -0.428 3.406 -13.810 1.00 89.19 117 ASP A O 1
ATOM 960 N N . LEU A 1 118 ? 1.695 2.683 -13.843 1.00 88.38 118 LEU A N 1
ATOM 961 C CA . LEU A 1 118 ? 1.399 1.264 -14.034 1.00 88.38 118 LEU A CA 1
ATOM 962 C C . LEU A 1 118 ? 1.230 0.511 -12.702 1.00 88.38 118 LEU A C 1
ATOM 964 O O . LEU A 1 118 ? 0.597 -0.540 -12.667 1.00 88.38 118 LEU A O 1
ATOM 968 N N . ILE A 1 119 ? 1.765 1.047 -11.599 1.00 90.50 119 ILE A N 1
ATOM 969 C CA . ILE A 1 119 ? 1.669 0.449 -10.258 1.00 90.50 119 ILE A CA 1
ATOM 970 C C . ILE A 1 119 ? 0.434 0.945 -9.503 1.00 90.50 119 ILE A C 1
ATOM 972 O O . ILE A 1 119 ? -0.251 0.154 -8.859 1.00 90.50 119 ILE A O 1
ATOM 976 N N . SER A 1 120 ? 0.134 2.244 -9.574 1.00 88.69 120 SER A N 1
ATOM 977 C CA . SER A 1 120 ? -0.984 2.873 -8.857 1.00 88.69 120 SER A CA 1
ATOM 978 C C . SER A 1 120 ? -2.379 2.278 -9.141 1.00 88.69 120 SER A C 1
ATOM 980 O O . SER A 1 120 ? -3.217 2.326 -8.233 1.00 88.69 120 SER A O 1
ATOM 982 N N . PRO A 1 121 ? -2.668 1.696 -10.328 1.00 89.81 121 PRO A N 1
ATOM 983 C CA . PRO A 1 121 ? -3.953 1.054 -10.605 1.00 89.81 121 PRO A CA 1
ATOM 984 C C . PRO A 1 121 ? -4.027 -0.409 -10.152 1.00 89.81 121 PRO A C 1
ATOM 986 O O . PRO A 1 121 ? -5.110 -0.999 -10.221 1.00 89.81 121 PRO A O 1
ATOM 989 N N . LEU A 1 122 ? -2.907 -1.014 -9.733 1.00 92.38 122 LEU A N 1
ATOM 990 C CA . LEU A 1 122 ? -2.903 -2.386 -9.230 1.00 92.38 122 LEU A CA 1
ATOM 991 C C . LEU A 1 122 ? -3.754 -2.485 -7.961 1.00 92.38 122 LEU A C 1
ATOM 993 O O . LEU A 1 122 ? -3.884 -1.542 -7.176 1.00 92.38 122 LEU A O 1
ATOM 997 N N . ARG A 1 123 ? -4.387 -3.645 -7.801 1.00 94.81 123 ARG A N 1
ATOM 998 C CA . ARG A 1 123 ? -5.321 -3.938 -6.717 1.00 94.81 123 ARG A CA 1
ATOM 999 C C . ARG A 1 123 ? -5.066 -5.348 -6.222 1.00 94.81 123 ARG A C 1
ATOM 1001 O O . ARG A 1 123 ? -4.854 -6.247 -7.034 1.00 94.81 123 ARG A O 1
ATOM 1008 N N . ASP A 1 124 ? -5.108 -5.537 -4.910 1.00 94.62 124 ASP A N 1
ATOM 1009 C CA . ASP A 1 124 ? -5.011 -6.868 -4.319 1.00 94.62 124 ASP A CA 1
ATOM 1010 C C . ASP A 1 124 ? -6.242 -7.723 -4.692 1.00 94.62 124 ASP A C 1
ATOM 1012 O O . ASP A 1 124 ? -7.227 -7.244 -5.266 1.00 94.62 124 ASP A O 1
ATOM 1016 N N . TRP A 1 125 ? -6.239 -9.006 -4.338 1.00 94.88 125 TRP A N 1
ATOM 1017 C CA . TRP A 1 125 ? -7.382 -9.888 -4.611 1.00 94.88 125 TRP A CA 1
ATOM 1018 C C . TRP A 1 125 ? -8.705 -9.477 -3.947 1.00 94.88 125 TRP A C 1
ATOM 1020 O O . TRP A 1 125 ? -9.758 -9.995 -4.319 1.00 94.88 125 TRP A O 1
ATOM 1030 N N . ASN A 1 126 ? -8.683 -8.568 -2.975 1.00 95.31 126 ASN A N 1
ATOM 1031 C CA . ASN A 1 126 ? -9.861 -7.996 -2.327 1.00 95.31 126 ASN A CA 1
ATOM 1032 C C . ASN A 1 126 ? -10.280 -6.651 -2.945 1.00 95.31 126 ASN A C 1
ATOM 1034 O O . ASN A 1 126 ? -11.128 -5.958 -2.387 1.00 95.31 126 ASN A O 1
ATOM 1038 N N . ASP A 1 127 ? -9.711 -6.294 -4.093 1.00 96.19 127 ASP A N 1
ATOM 1039 C CA . ASP A 1 127 ? -9.875 -5.004 -4.757 1.00 96.19 127 ASP A CA 1
ATOM 1040 C C . ASP A 1 127 ? -9.378 -3.798 -3.938 1.00 96.19 127 ASP A C 1
ATOM 1042 O O . ASP A 1 127 ? -9.799 -2.666 -4.166 1.00 96.19 127 ASP A O 1
ATOM 1046 N N . ASN A 1 128 ? -8.463 -4.021 -2.989 1.00 96.62 128 ASN A N 1
ATOM 1047 C CA . ASN A 1 128 ? -7.800 -2.941 -2.263 1.00 96.62 128 ASN A CA 1
ATOM 1048 C C . ASN A 1 128 ? -6.679 -2.358 -3.127 1.00 96.62 128 ASN A C 1
ATOM 1050 O O . ASN A 1 128 ? -5.760 -3.069 -3.531 1.00 96.62 128 ASN A O 1
ATOM 1054 N N . ASN A 1 129 ? -6.713 -1.047 -3.347 1.00 95.62 129 ASN A N 1
ATOM 1055 C CA . ASN A 1 129 ? -5.535 -0.295 -3.786 1.00 95.62 129 ASN A CA 1
ATOM 1056 C C . ASN A 1 129 ? -4.608 0.021 -2.593 1.00 95.62 129 ASN A C 1
ATOM 1058 O O . ASN A 1 129 ? -4.961 -0.234 -1.439 1.00 95.62 129 ASN A O 1
ATOM 1062 N N . MET A 1 130 ? -3.445 0.629 -2.852 1.00 94.62 130 MET A N 1
ATOM 1063 C CA . MET A 1 130 ? -2.492 1.020 -1.799 1.00 94.62 130 MET A CA 1
ATOM 1064 C C . MET A 1 130 ? -3.120 1.845 -0.663 1.00 94.62 130 MET A C 1
ATOM 1066 O O . MET A 1 130 ? -2.774 1.628 0.495 1.00 94.62 130 MET A O 1
ATOM 1070 N N . LEU A 1 131 ? -4.076 2.734 -0.953 1.00 95.50 131 LEU A N 1
ATOM 1071 C CA . LEU A 1 131 ? -4.693 3.584 0.071 1.00 95.50 131 LEU A CA 1
ATOM 1072 C C . LEU A 1 131 ? -5.587 2.786 1.035 1.00 95.50 131 LEU A C 1
ATOM 1074 O O . LEU A 1 131 ? -5.568 3.024 2.240 1.00 95.50 131 LEU A O 1
ATOM 1078 N N . HIS A 1 132 ? -6.300 1.767 0.543 1.00 96.50 132 HIS A N 1
ATOM 1079 C CA . HIS A 1 132 ? -7.012 0.825 1.418 1.00 96.50 132 HIS A CA 1
ATOM 1080 C C . HIS A 1 132 ? -6.048 0.059 2.335 1.00 96.50 132 HIS A C 1
ATOM 1082 O O . HIS A 1 132 ? -6.380 -0.224 3.485 1.00 96.50 132 HIS A O 1
ATOM 1088 N N . LEU A 1 133 ? -4.855 -0.290 1.838 1.00 94.25 133 LEU A N 1
ATOM 1089 C CA . LEU A 1 133 ? -3.847 -0.998 2.632 1.00 94.25 133 LEU A CA 1
ATOM 1090 C C . LEU A 1 133 ? -3.267 -0.125 3.750 1.00 94.25 133 LEU A C 1
ATOM 1092 O O . LEU A 1 133 ? -2.877 -0.664 4.781 1.00 94.25 133 LEU A O 1
ATOM 1096 N N . VAL A 1 134 ? -3.263 1.204 3.592 1.00 92.00 134 VAL A N 1
ATOM 1097 C CA . VAL A 1 134 ? -2.986 2.117 4.710 1.00 92.00 134 VAL A CA 1
ATOM 1098 C C . VAL A 1 134 ? -4.083 2.020 5.764 1.00 92.00 134 VAL A C 1
ATOM 1100 O O . VAL A 1 134 ? -3.780 1.868 6.942 1.00 92.00 134 VAL A O 1
ATOM 1103 N N . GLY A 1 135 ? -5.349 2.042 5.340 1.00 84.31 135 GLY A N 1
ATOM 1104 C CA . GLY A 1 135 ? -6.507 1.946 6.234 1.00 84.31 135 GLY A CA 1
ATOM 1105 C C . GLY A 1 135 ? -6.549 0.679 7.085 1.00 84.31 135 GLY A C 1
ATOM 1106 O O . GLY A 1 135 ? -7.078 0.709 8.191 1.00 84.31 135 GLY A O 1
ATOM 1107 N N . LYS A 1 136 ? -5.952 -0.419 6.612 1.00 84.25 136 LYS A N 1
ATOM 1108 C CA . LYS A 1 136 ? -5.826 -1.667 7.368 1.00 84.25 136 LYS A CA 1
ATOM 1109 C C . LYS A 1 136 ? -4.825 -1.506 8.509 1.00 84.25 136 LYS A C 1
ATOM 1111 O O . LYS A 1 136 ? -3.623 -1.699 8.335 1.00 84.25 136 LYS A O 1
ATOM 1116 N N . CYS A 1 137 ? -5.337 -1.189 9.692 1.00 65.38 137 CYS A N 1
ATOM 1117 C CA . CYS A 1 137 ? -4.535 -1.154 10.902 1.00 65.38 137 CYS A CA 1
ATOM 1118 C C . CYS A 1 137 ? -4.004 -2.565 11.218 1.00 65.38 137 CYS A C 1
ATOM 1120 O O . CYS A 1 137 ? -4.749 -3.553 11.206 1.00 65.38 137 CYS A O 1
ATOM 1122 N N . ALA A 1 138 ? -2.713 -2.685 11.532 1.00 55.28 138 ALA A N 1
ATOM 1123 C CA . ALA A 1 138 ? -2.207 -3.900 12.157 1.00 55.28 138 ALA A CA 1
ATOM 1124 C C . ALA A 1 138 ? -2.922 -4.037 13.508 1.00 55.28 138 ALA A C 1
ATOM 1126 O O . ALA A 1 138 ? -2.788 -3.161 14.359 1.00 55.28 138 ALA A O 1
ATOM 1127 N N . LYS A 1 139 ? -3.733 -5.090 13.681 1.00 51.59 139 LYS A N 1
ATOM 1128 C CA . LYS A 1 139 ? -4.525 -5.339 14.898 1.00 51.59 139 LYS A CA 1
ATOM 1129 C C . LYS A 1 139 ? -3.635 -5.311 16.145 1.00 51.59 139 LYS A C 1
ATOM 1131 O O . LYS A 1 139 ? -3.121 -6.349 16.560 1.00 51.59 139 LYS A O 1
ATOM 1136 N N . GLN A 1 140 ? -3.494 -4.156 16.786 1.00 51.06 140 GLN A N 1
ATOM 1137 C CA . GLN A 1 140 ? -2.715 -4.027 18.010 1.00 51.06 140 GLN A CA 1
ATOM 1138 C C . GLN A 1 140 ? -3.671 -4.035 19.205 1.00 51.06 140 GLN A C 1
ATOM 1140 O O . GLN A 1 140 ? -4.159 -3.006 19.655 1.00 51.06 140 GLN A O 1
ATOM 1145 N N . LYS A 1 141 ? -3.951 -5.237 19.719 1.00 48.12 141 LYS A N 1
ATOM 1146 C CA . LYS A 1 141 ? -4.737 -5.474 20.943 1.00 48.12 141 LYS A CA 1
ATOM 1147 C C . LYS A 1 141 ? -3.924 -5.186 22.216 1.00 48.12 141 LYS A C 1
ATOM 1149 O O . LYS A 1 141 ? -3.732 -6.093 23.027 1.00 48.12 141 LYS A O 1
ATOM 1154 N N . ARG A 1 142 ? -3.372 -3.987 22.405 1.00 53.69 142 ARG A N 1
ATOM 1155 C CA . ARG A 1 142 ? -2.701 -3.659 23.677 1.00 53.69 142 ARG A CA 1
ATOM 1156 C C . ARG A 1 142 ? -3.257 -2.379 24.278 1.00 53.69 142 ARG A C 1
ATOM 1158 O O . ARG A 1 142 ? -3.496 -1.422 23.560 1.00 53.69 142 ARG A O 1
ATOM 1165 N N . LEU A 1 143 ? -3.459 -2.430 25.596 1.00 55.03 143 LEU A N 1
ATOM 1166 C CA . LEU A 1 143 ? -3.825 -1.303 26.448 1.00 55.03 143 LEU A CA 1
ATOM 1167 C C . LEU A 1 143 ? -2.698 -0.265 26.361 1.00 55.03 143 LEU A C 1
ATOM 1169 O O . LEU A 1 143 ? -1.651 -0.424 26.988 1.00 55.03 143 LEU A O 1
ATOM 1173 N N . GLU A 1 144 ? -2.875 0.732 25.501 1.00 63.41 144 GLU A N 1
ATOM 1174 C CA . GLU A 1 144 ? -1.985 1.882 25.352 1.00 63.41 144 GLU A CA 1
ATOM 1175 C C . GLU A 1 144 ? -2.607 3.076 26.103 1.00 63.41 144 GLU A C 1
ATOM 1177 O O . GLU A 1 144 ? -3.825 3.204 26.178 1.00 63.41 144 GLU A O 1
ATOM 1182 N N . ASP A 1 145 ? -1.772 3.935 26.692 1.00 71.31 145 ASP A N 1
ATOM 1183 C CA . ASP A 1 145 ? -2.211 5.198 27.305 1.00 71.31 145 ASP A CA 1
ATOM 1184 C C . ASP A 1 145 ? -2.811 6.142 26.240 1.00 71.31 145 ASP A C 1
ATOM 1186 O O . ASP A 1 145 ? -2.335 6.168 25.102 1.00 71.31 145 ASP A O 1
ATOM 1190 N N . VAL A 1 146 ? -3.813 6.942 26.609 1.00 70.81 146 VAL A N 1
ATOM 1191 C CA . VAL A 1 146 ? -4.623 7.821 25.739 1.00 70.81 146 VAL A CA 1
ATOM 1192 C C . VAL A 1 146 ? -3.740 8.688 24.838 1.00 70.81 146 VAL A C 1
ATOM 1194 O O . VAL A 1 146 ? -3.911 8.739 23.618 1.00 70.81 146 VAL A O 1
ATOM 1197 N N . SER A 1 147 ? -2.698 9.292 25.418 1.00 72.00 147 SER A N 1
ATOM 1198 C CA . SER A 1 147 ? -1.745 10.136 24.683 1.00 72.00 147 SER A CA 1
ATOM 1199 C C . SER A 1 147 ? -0.962 9.361 23.612 1.00 72.00 147 SER A C 1
ATOM 1201 O O . SER A 1 147 ? -0.630 9.903 22.556 1.00 72.00 147 SER A O 1
ATOM 1203 N N . ARG A 1 148 ? -0.663 8.078 23.850 1.00 77.81 148 ARG A N 1
ATOM 1204 C CA . ARG A 1 148 ? 0.046 7.214 22.890 1.00 77.81 148 ARG A CA 1
ATOM 1205 C C . ARG A 1 148 ? -0.866 6.809 21.741 1.00 77.81 148 ARG A C 1
ATOM 1207 O O . ARG A 1 148 ? -0.418 6.809 20.594 1.00 77.81 148 ARG A O 1
ATOM 1214 N N . VAL A 1 149 ? -2.130 6.530 22.049 1.00 77.81 149 VAL A N 1
ATOM 1215 C CA . VAL A 1 149 ? -3.154 6.203 21.056 1.00 77.81 149 VAL A CA 1
ATOM 1216 C C . VAL A 1 149 ? -3.402 7.393 20.127 1.00 77.81 149 VAL A C 1
ATOM 1218 O O . VAL A 1 149 ? -3.331 7.234 18.909 1.00 77.81 149 VAL A O 1
ATOM 1221 N N . ALA A 1 150 ? -3.578 8.598 20.677 1.00 76.38 150 ALA A N 1
ATOM 1222 C CA . ALA A 1 150 ? -3.789 9.811 19.885 1.00 76.38 150 ALA A CA 1
ATOM 1223 C C . ALA A 1 150 ? -2.620 10.096 18.922 1.00 76.38 150 ALA A C 1
ATOM 1225 O O . ALA A 1 150 ? -2.830 10.302 17.725 1.00 76.38 150 ALA A O 1
ATOM 1226 N N . LEU A 1 151 ? -1.371 10.026 19.404 1.00 82.81 151 LEU A N 1
ATOM 1227 C CA . LEU A 1 151 ? -0.180 10.216 18.563 1.00 82.81 151 LEU A CA 1
ATOM 1228 C C . LEU A 1 151 ? -0.056 9.156 17.461 1.00 82.81 151 LEU A C 1
ATOM 1230 O O . LEU A 1 151 ? 0.426 9.448 16.365 1.00 82.81 151 LEU A O 1
ATOM 1234 N N . LYS A 1 152 ? -0.476 7.919 17.739 1.00 82.75 152 LYS A N 1
ATOM 1235 C CA . LYS A 1 152 ? -0.485 6.832 16.759 1.00 82.75 152 LYS A CA 1
ATOM 1236 C C . LYS A 1 152 ? -1.514 7.097 15.665 1.00 82.75 152 LYS A C 1
ATOM 1238 O O . LYS A 1 152 ? -1.142 7.092 14.498 1.00 82.75 152 LYS A O 1
ATOM 1243 N N . VAL A 1 153 ? -2.756 7.424 16.028 1.00 83.88 153 VAL A N 1
ATOM 1244 C CA . VAL A 1 153 ? -3.808 7.797 15.065 1.00 83.88 153 VAL A CA 1
ATOM 1245 C C . VAL A 1 153 ? -3.378 8.997 14.220 1.00 83.88 153 VAL A C 1
ATOM 1247 O O . VAL A 1 153 ? -3.560 8.986 13.005 1.00 83.88 153 VAL A O 1
ATOM 1250 N N . GLN A 1 154 ? -2.737 10.001 14.825 1.00 86.69 154 GLN A N 1
ATOM 1251 C CA . GLN A 1 154 ? -2.223 11.158 14.094 1.00 86.69 154 GLN A CA 1
ATOM 1252 C C . GLN A 1 154 ? -1.175 10.764 13.042 1.00 86.69 154 GLN A C 1
ATOM 1254 O O . GLN A 1 154 ? -1.232 11.245 11.912 1.00 86.69 154 GLN A O 1
ATOM 1259 N N . ARG A 1 155 ? -0.231 9.876 13.380 1.00 89.50 155 ARG A N 1
ATOM 1260 C CA . ARG A 1 155 ? 0.776 9.373 12.427 1.00 89.50 155 ARG A CA 1
ATOM 1261 C C . ARG A 1 155 ? 0.147 8.552 11.309 1.00 89.50 155 ARG A C 1
ATOM 1263 O O . ARG A 1 155 ? 0.513 8.733 10.153 1.00 89.50 155 ARG A O 1
ATOM 1270 N N . GLU A 1 156 ? -0.813 7.697 11.643 1.00 90.19 156 GLU A N 1
ATOM 1271 C CA . GLU A 1 156 ? -1.557 6.906 10.661 1.00 90.19 156 GLU A CA 1
ATOM 1272 C C . GLU A 1 156 ? -2.342 7.802 9.694 1.00 90.19 156 GLU A C 1
ATOM 1274 O O . GLU A 1 156 ? -2.335 7.561 8.488 1.00 90.19 156 GLU A O 1
ATOM 1279 N N . LEU A 1 157 ? -2.946 8.887 10.191 1.00 90.75 157 LEU A N 1
ATOM 1280 C CA . LEU A 1 157 ? -3.634 9.869 9.355 1.00 90.75 157 LEU A CA 1
ATOM 1281 C C . LEU A 1 157 ? -2.662 10.631 8.445 1.00 90.75 157 LEU A C 1
ATOM 1283 O O . LEU A 1 157 ? -2.953 10.813 7.265 1.00 90.75 157 LEU A O 1
ATOM 1287 N N . LEU A 1 158 ? -1.507 11.060 8.964 1.00 94.44 158 LEU A N 1
ATOM 1288 C CA . LEU A 1 158 ? -0.473 11.709 8.151 1.00 94.44 158 LEU A CA 1
ATOM 1289 C C . LEU A 1 158 ? 0.027 10.776 7.045 1.00 94.44 158 LEU A C 1
ATOM 1291 O O . LEU A 1 158 ? 0.122 11.194 5.893 1.00 94.44 158 LEU A O 1
ATOM 1295 N N . TRP A 1 159 ? 0.268 9.504 7.368 1.00 94.38 159 TRP A N 1
ATOM 1296 C CA . TRP A 1 159 ? 0.660 8.505 6.379 1.00 94.38 159 TRP A CA 1
ATOM 1297 C C . TRP A 1 159 ? -0.436 8.249 5.339 1.00 94.38 159 TRP A C 1
ATOM 1299 O O . TRP A 1 159 ? -0.155 8.166 4.145 1.00 94.38 159 TRP A O 1
ATOM 1309 N N . PHE A 1 160 ? -1.701 8.189 5.765 1.00 94.44 160 PHE A N 1
ATOM 1310 C CA . PHE A 1 160 ? -2.834 8.092 4.848 1.00 94.44 160 PHE A CA 1
ATOM 1311 C C . PHE A 1 160 ? -2.867 9.274 3.877 1.00 94.44 160 PHE A C 1
ATOM 1313 O O . PHE A 1 160 ? -3.040 9.064 2.680 1.00 94.44 160 PHE A O 1
ATOM 1320 N N . LYS A 1 161 ? -2.659 10.503 4.365 1.00 95.25 161 LYS A N 1
ATOM 1321 C CA . LYS A 1 161 ? -2.634 11.711 3.529 1.00 95.25 161 LYS A CA 1
ATOM 1322 C C . LYS A 1 161 ? -1.452 11.759 2.567 1.00 95.25 161 LYS A C 1
ATOM 1324 O O . LYS A 1 161 ? -1.639 12.154 1.419 1.00 95.25 161 LYS A O 1
ATOM 1329 N N . GLU A 1 162 ? -0.279 11.304 2.995 1.00 95.88 162 GLU A N 1
ATOM 1330 C CA . GLU A 1 162 ? 0.889 11.172 2.119 1.00 95.88 162 GLU A CA 1
ATOM 1331 C C . GLU A 1 162 ? 0.600 10.214 0.954 1.00 95.88 162 GLU A C 1
ATOM 1333 O O . GLU A 1 162 ? 0.740 10.579 -0.212 1.00 95.88 162 GLU A O 1
ATOM 1338 N N . VAL A 1 163 ? 0.098 9.012 1.248 1.00 94.69 163 VAL A N 1
ATOM 1339 C CA . VAL A 1 163 ? -0.229 8.029 0.205 1.00 94.69 163 VAL A CA 1
ATOM 1340 C C . VAL A 1 163 ? -1.401 8.507 -0.659 1.00 94.69 163 VAL A C 1
ATOM 1342 O O . VAL A 1 163 ? -1.376 8.335 -1.876 1.00 94.69 163 VAL A O 1
ATOM 1345 N N . GLU A 1 164 ? -2.417 9.153 -0.077 1.00 95.38 164 GLU A N 1
ATOM 1346 C CA . GLU A 1 164 ? -3.559 9.733 -0.801 1.00 95.38 164 GLU A CA 1
ATOM 1347 C C . GLU A 1 164 ? -3.107 10.728 -1.879 1.00 95.38 164 GLU A C 1
ATOM 1349 O O . GLU A 1 164 ? -3.651 10.717 -2.989 1.00 95.38 164 GLU A O 1
ATOM 1354 N N . ALA A 1 165 ? -2.088 11.544 -1.588 1.00 93.94 165 ALA A N 1
ATOM 1355 C CA . ALA A 1 165 ? -1.538 12.512 -2.531 1.00 93.94 165 ALA A CA 1
ATOM 1356 C C . ALA A 1 165 ? -0.951 11.843 -3.785 1.00 93.94 165 ALA A C 1
ATOM 1358 O O . ALA A 1 165 ? -1.091 12.380 -4.887 1.00 93.94 165 ALA A O 1
ATOM 1359 N N . MET A 1 166 ? -0.367 10.649 -3.644 1.00 91.19 166 MET A N 1
ATOM 1360 C CA . MET A 1 166 ? 0.180 9.876 -4.762 1.00 91.19 166 MET A CA 1
ATOM 1361 C C . MET A 1 166 ? -0.895 9.169 -5.597 1.00 91.19 166 MET A C 1
ATOM 1363 O O . MET A 1 166 ? -0.700 8.926 -6.790 1.00 91.19 166 MET A O 1
ATOM 1367 N N . ILE A 1 167 ? -2.030 8.820 -4.992 1.00 91.62 167 ILE A N 1
ATOM 1368 C CA . ILE A 1 167 ? -3.073 8.036 -5.655 1.00 91.62 167 ILE A CA 1
ATOM 1369 C C . ILE A 1 167 ? -3.946 8.932 -6.548 1.00 91.62 167 ILE A C 1
ATOM 1371 O O . ILE A 1 167 ? -4.425 9.973 -6.083 1.00 91.62 167 ILE A O 1
ATOM 1375 N N . PRO A 1 168 ? -4.217 8.538 -7.811 1.00 91.38 168 PRO A N 1
ATOM 1376 C CA . PRO A 1 168 ? -5.115 9.280 -8.692 1.00 91.38 168 PRO A CA 1
ATOM 1377 C C . PRO A 1 168 ? -6.513 9.471 -8.081 1.00 91.38 168 PRO A C 1
ATOM 1379 O O . PRO A 1 168 ? -7.026 8.529 -7.470 1.00 91.38 168 PRO A O 1
ATOM 1382 N N . PRO A 1 169 ? -7.189 10.620 -8.295 1.00 91.44 169 PRO A N 1
ATOM 1383 C CA . PRO A 1 169 ? -8.498 10.902 -7.696 1.00 91.44 169 PRO A CA 1
ATOM 1384 C C . PRO A 1 169 ? -9.547 9.805 -7.918 1.00 91.44 169 PRO A C 1
ATOM 1386 O O . PRO A 1 169 ? -10.246 9.427 -6.983 1.00 91.44 169 PRO A O 1
ATOM 1389 N N . ALA A 1 170 ? -9.590 9.216 -9.118 1.00 90.25 170 ALA A N 1
ATOM 1390 C CA . ALA A 1 170 ? -10.511 8.125 -9.451 1.00 90.25 170 ALA A CA 1
ATOM 1391 C C . ALA A 1 170 ? -10.344 6.879 -8.557 1.00 90.25 170 ALA A C 1
ATOM 1393 O O . ALA A 1 170 ? -11.292 6.121 -8.360 1.00 90.25 170 ALA A O 1
ATOM 1394 N N . ASN A 1 171 ? -9.151 6.670 -7.996 1.00 91.31 171 ASN A N 1
ATOM 1395 C CA . ASN A 1 171 ? -8.852 5.537 -7.128 1.00 91.31 171 ASN A CA 1
ATOM 1396 C C . ASN A 1 171 ? -9.072 5.862 -5.641 1.00 91.31 171 ASN A C 1
ATOM 1398 O O . ASN A 1 171 ? -9.155 4.933 -4.839 1.00 91.31 171 ASN A O 1
ATOM 1402 N N . ARG A 1 172 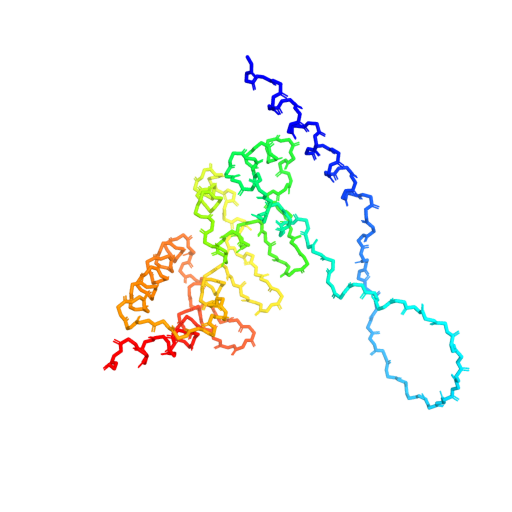? -9.200 7.140 -5.259 1.00 94.06 172 ARG A N 1
ATOM 1403 C CA . ARG A 1 172 ? -9.427 7.556 -3.861 1.00 94.06 172 ARG A CA 1
ATOM 1404 C C . ARG A 1 172 ? -10.829 7.219 -3.369 1.00 94.06 172 ARG A C 1
ATOM 1406 O O . ARG A 1 172 ? -10.981 6.874 -2.211 1.00 94.06 172 ARG A O 1
ATOM 1413 N N . GLU A 1 173 ? -11.814 7.239 -4.265 1.00 94.44 173 GLU A N 1
ATOM 1414 C CA . GLU A 1 173 ? -13.222 6.920 -3.965 1.00 94.44 173 GLU A CA 1
ATOM 1415 C C . GLU A 1 173 ? -13.625 5.506 -4.408 1.00 94.44 173 GLU A C 1
ATOM 1417 O O . GLU A 1 173 ? -14.784 5.099 -4.306 1.00 94.44 173 GLU A O 1
ATOM 1422 N N . ARG 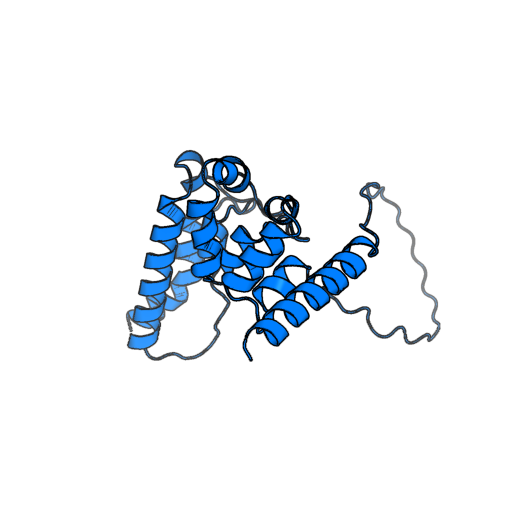A 1 174 ? -12.676 4.731 -4.946 1.00 94.62 174 ARG A N 1
ATOM 1423 C CA . ARG A 1 174 ? -12.965 3.385 -5.436 1.00 94.62 174 ARG A CA 1
ATOM 1424 C C . ARG A 1 174 ? -13.276 2.470 -4.260 1.00 94.62 174 ARG A C 1
ATOM 1426 O O . ARG A 1 174 ? -12.491 2.387 -3.325 1.00 94.62 174 ARG A O 1
ATOM 1433 N N . LYS A 1 175 ? -14.379 1.734 -4.351 1.00 96.94 175 LYS A N 1
ATOM 1434 C CA . LYS A 1 175 ? -14.759 0.741 -3.347 1.00 96.94 175 LYS A CA 1
ATOM 1435 C C . LYS A 1 175 ? -14.039 -0.584 -3.574 1.00 96.94 175 LYS A C 1
ATOM 1437 O O . LYS A 1 175 ? -13.939 -1.033 -4.714 1.00 96.94 175 LYS A O 1
ATOM 1442 N N . ASN A 1 176 ? -13.578 -1.210 -2.495 1.00 97.00 176 ASN A N 1
ATOM 1443 C CA . ASN A 1 176 ? -13.058 -2.576 -2.529 1.00 97.00 176 ASN A CA 1
ATOM 1444 C C . ASN A 1 176 ? -14.193 -3.622 -2.636 1.00 97.00 176 ASN A C 1
ATOM 1446 O O . ASN A 1 176 ? -15.376 -3.273 -2.682 1.00 97.00 176 ASN A O 1
ATOM 1450 N N . LYS A 1 177 ? -13.865 -4.925 -2.614 1.00 97.56 177 LYS A N 1
ATOM 1451 C CA . LYS A 1 177 ? -14.871 -6.014 -2.651 1.00 97.56 177 LYS A CA 1
ATOM 1452 C C . LYS A 1 177 ? -15.878 -5.983 -1.496 1.00 97.56 177 LYS A C 1
ATOM 1454 O O . LYS A 1 177 ? -16.933 -6.597 -1.604 1.00 97.56 177 LYS A O 1
ATOM 1459 N N . TYR A 1 178 ? -15.565 -5.282 -0.410 1.00 96.19 178 TYR A N 1
ATOM 1460 C CA . TYR A 1 178 ? -16.441 -5.114 0.750 1.00 96.19 178 TYR A CA 1
ATOM 1461 C C . TYR A 1 178 ? -17.315 -3.856 0.656 1.00 96.19 178 TYR A C 1
ATOM 1463 O O . TYR A 1 178 ? -18.026 -3.538 1.605 1.00 96.19 178 TYR A O 1
ATOM 1471 N N . GLY A 1 179 ? -17.265 -3.128 -0.465 1.00 97.19 179 GLY A N 1
ATOM 1472 C CA . GLY A 1 179 ? -18.065 -1.926 -0.687 1.00 97.19 179 GLY A CA 1
ATOM 1473 C C . GLY A 1 179 ? -17.574 -0.690 0.071 1.00 97.19 179 GLY A C 1
ATOM 1474 O O . GLY A 1 179 ? -18.322 0.285 0.141 1.00 97.19 179 GLY A O 1
ATOM 1475 N N . LEU A 1 180 ? -16.353 -0.729 0.616 1.00 96.31 180 LEU A N 1
ATOM 1476 C CA . LEU A 1 180 ? -15.754 0.358 1.390 1.00 96.31 180 LEU A CA 1
ATOM 1477 C C . LEU A 1 180 ? -14.765 1.142 0.536 1.00 96.31 180 LEU A C 1
ATOM 1479 O O . LEU A 1 180 ? -13.955 0.528 -0.159 1.00 96.31 180 LEU A O 1
ATOM 1483 N N . THR A 1 181 ? -14.799 2.470 0.621 1.00 96.19 181 THR A N 1
ATOM 1484 C CA . THR A 1 181 ? -13.715 3.334 0.134 1.00 96.19 181 THR A CA 1
ATOM 1485 C C . THR A 1 181 ? -12.488 3.232 1.058 1.00 96.19 181 THR A C 1
ATOM 1487 O O . THR A 1 181 ? -12.604 2.773 2.202 1.00 96.19 181 THR A O 1
ATOM 1490 N N . PRO A 1 182 ? -11.295 3.682 0.625 1.00 95.25 182 PRO A N 1
ATOM 1491 C CA . PRO A 1 182 ? -10.122 3.762 1.486 1.00 95.25 182 PRO A CA 1
ATOM 1492 C C . PRO A 1 182 ? -10.366 4.556 2.773 1.00 95.25 182 PRO A C 1
ATOM 1494 O O . PRO A 1 182 ? -9.928 4.128 3.839 1.00 95.25 182 PRO A O 1
ATOM 1497 N N . TYR A 1 183 ? -11.076 5.687 2.682 1.00 93.38 183 TYR A N 1
ATOM 1498 C CA . TYR A 1 183 ? -11.381 6.530 3.838 1.00 93.38 183 TYR A CA 1
ATOM 1499 C C . TYR A 1 183 ? -12.371 5.848 4.789 1.00 93.38 183 TYR A C 1
ATOM 1501 O O . TYR A 1 183 ? -12.131 5.795 5.993 1.00 93.38 183 TYR A O 1
ATOM 1509 N N . GLU A 1 184 ? -13.442 5.247 4.257 1.00 93.81 184 GLU A N 1
ATOM 1510 C CA . GLU A 1 184 ? -14.397 4.470 5.058 1.00 93.81 184 GLU A CA 1
ATOM 1511 C C . GLU A 1 184 ? -13.706 3.306 5.784 1.00 93.81 184 GLU A C 1
ATOM 1513 O O . GLU A 1 184 ? -13.963 3.067 6.965 1.00 93.81 184 GLU A O 1
ATOM 1518 N N . LEU A 1 185 ? -12.796 2.602 5.099 1.00 93.69 185 LEU A N 1
ATOM 1519 C CA . LEU A 1 185 ? -12.008 1.526 5.694 1.00 93.69 185 LEU A CA 1
ATOM 1520 C C . LEU A 1 185 ? -11.070 2.050 6.789 1.00 93.69 185 LEU A C 1
ATOM 1522 O O . LEU A 1 185 ? -11.026 1.463 7.866 1.00 93.69 185 LEU A O 1
ATOM 1526 N N . PHE A 1 186 ? -10.362 3.158 6.547 1.00 90.94 186 PHE A N 1
ATOM 1527 C CA . PHE A 1 186 ? -9.486 3.782 7.542 1.00 90.94 186 PHE A CA 1
ATOM 1528 C C . PHE A 1 186 ? -10.264 4.155 8.808 1.00 90.94 186 PHE A C 1
ATOM 1530 O O . PHE A 1 186 ? -9.888 3.727 9.899 1.00 90.94 186 PHE A O 1
ATOM 1537 N N . THR A 1 187 ? -11.378 4.880 8.674 1.00 88.00 187 THR A N 1
ATOM 1538 C CA . THR A 1 187 ? -12.209 5.288 9.815 1.00 88.00 187 THR A CA 1
ATOM 1539 C C . THR A 1 187 ? -12.759 4.080 10.567 1.00 88.00 187 THR A C 1
ATOM 1541 O O . THR A 1 187 ? -12.750 4.065 11.795 1.00 88.00 187 THR A O 1
ATOM 1544 N N . LYS A 1 188 ? -13.193 3.035 9.850 1.00 87.81 188 LYS A N 1
ATOM 1545 C CA . LYS A 1 188 ? -13.692 1.802 10.468 1.00 87.81 188 LYS A CA 1
ATOM 1546 C C . LYS A 1 188 ? -12.620 1.091 11.298 1.00 87.81 188 LYS A C 1
ATOM 1548 O O . LYS A 1 188 ? -12.903 0.696 12.423 1.00 87.81 188 LYS A O 1
ATOM 1553 N N . GLU A 1 189 ? -11.418 0.917 10.756 1.00 85.00 189 GLU A N 1
ATOM 1554 C CA . GLU A 1 189 ? -10.330 0.179 11.418 1.00 85.00 189 GLU A CA 1
ATOM 1555 C C . GLU A 1 189 ? -9.677 0.971 12.566 1.00 85.00 189 GLU A C 1
ATOM 1557 O O . GLU A 1 189 ? -9.081 0.373 13.458 1.00 85.00 189 GLU A O 1
ATOM 1562 N N . HIS A 1 190 ? -9.802 2.304 12.575 1.00 82.00 190 HIS A N 1
ATOM 1563 C CA . HIS A 1 190 ? -9.233 3.171 13.617 1.00 82.00 190 HIS A CA 1
ATOM 1564 C C . HIS A 1 190 ? -10.261 3.657 14.646 1.00 82.00 190 HIS A C 1
ATOM 1566 O O . HIS A 1 190 ? -9.886 4.361 15.581 1.00 82.00 190 HIS A O 1
ATOM 1572 N N . LYS A 1 191 ? -11.536 3.269 14.519 1.00 78.06 191 LYS A N 1
ATOM 1573 C CA . LYS A 1 191 ? -12.610 3.705 15.421 1.00 78.06 191 LYS A CA 1
ATOM 1574 C C . LYS A 1 191 ? -12.292 3.417 16.892 1.00 78.06 191 LYS A C 1
ATOM 1576 O O . LYS A 1 191 ? -12.337 4.322 17.714 1.00 78.06 191 LYS A O 1
ATOM 1581 N N . ASP A 1 192 ? -11.871 2.190 17.195 1.00 68.62 192 ASP A N 1
ATOM 1582 C CA . ASP A 1 192 ? -11.553 1.774 18.568 1.00 68.62 192 ASP A CA 1
ATOM 1583 C C . ASP A 1 192 ? -10.374 2.559 19.170 1.00 68.62 192 ASP A C 1
ATOM 1585 O O . ASP A 1 192 ? -10.279 2.685 20.390 1.00 68.62 192 ASP A O 1
ATOM 1589 N N . LEU A 1 193 ? -9.460 3.066 18.332 1.00 66.62 193 LEU A N 1
ATOM 1590 C CA . LEU A 1 193 ? -8.340 3.905 18.768 1.00 66.62 193 LEU A CA 1
ATOM 1591 C C . LEU A 1 193 ? -8.814 5.331 19.071 1.00 66.62 193 LEU A C 1
ATOM 1593 O O . LEU A 1 193 ? -8.393 5.914 20.063 1.00 66.62 193 LEU A O 1
ATOM 1597 N N . VAL A 1 194 ? -9.714 5.883 18.256 1.00 64.88 194 VAL A N 1
ATOM 1598 C CA . VAL A 1 194 ? -10.308 7.204 18.516 1.00 64.88 194 VAL A CA 1
ATOM 1599 C C . VAL A 1 194 ? -11.125 7.174 19.812 1.00 64.88 194 VAL A C 1
ATOM 1601 O O . VAL A 1 194 ? -10.885 7.993 20.692 1.00 64.88 194 VAL A O 1
ATOM 1604 N N . ASP A 1 195 ? -11.965 6.152 20.002 1.00 66.38 195 ASP A N 1
ATOM 1605 C CA . ASP A 1 195 ? -12.794 5.993 21.206 1.00 66.38 195 ASP A CA 1
ATOM 1606 C C . ASP A 1 195 ? -11.956 5.818 22.498 1.00 66.38 195 ASP A C 1
ATOM 1608 O O . ASP A 1 195 ? -12.406 6.154 23.595 1.00 66.38 195 ASP A O 1
ATOM 1612 N N . GLN A 1 196 ? -10.733 5.276 22.394 1.00 60.34 196 GLN A N 1
ATOM 1613 C CA . GLN A 1 196 ? -9.772 5.185 23.506 1.00 60.34 196 GLN A CA 1
ATOM 1614 C C . GLN A 1 196 ? -9.016 6.496 23.755 1.00 60.34 196 GLN A C 1
ATOM 1616 O O . GLN A 1 196 ? -8.573 6.725 24.875 1.00 60.34 196 GLN A O 1
ATOM 1621 N N . GLY A 1 197 ? -8.848 7.331 22.727 1.00 57.16 197 GLY A N 1
ATOM 1622 C CA . GLY A 1 197 ? -8.182 8.633 22.799 1.00 57.16 197 GLY A CA 1
ATOM 1623 C C . GLY A 1 197 ? -9.047 9.753 23.395 1.00 57.16 197 GLY A C 1
ATOM 1624 O O . GLY A 1 197 ? -8.509 10.773 23.816 1.00 57.16 197 GLY A O 1
ATOM 1625 N N . GLU A 1 198 ? -10.370 9.575 23.417 1.00 56.84 198 GLU A N 1
ATOM 1626 C CA . GLU A 1 198 ? -11.344 10.570 23.897 1.00 56.84 198 GLU A CA 1
ATOM 1627 C C . GLU A 1 198 ? -11.817 10.348 25.350 1.00 56.84 198 GLU A C 1
ATOM 1629 O O . GLU A 1 198 ? -12.603 11.148 25.862 1.00 56.84 198 GLU A O 1
ATOM 1634 N N . LYS A 1 199 ? -11.363 9.278 26.017 1.00 52.06 199 LYS A N 1
ATOM 1635 C CA . LYS A 1 199 ? -11.643 8.994 27.438 1.00 52.06 199 LYS A CA 1
ATOM 1636 C C . LYS A 1 199 ? -10.574 9.563 28.358 1.00 52.06 199 LYS A C 1
ATOM 1638 O O . LYS A 1 199 ? -10.962 10.004 29.462 1.00 52.06 199 LYS A O 1
#

Foldseek 3Di:
DPPVVVVVLLVVLVVLVVVVVPDDDDDDDDDDDDDDDDDDDDDDDPPPPDPPDDQWPLNCCCPPPPNALVSVVSSCVVPVCLQVDATPQQAHNLLVCLLVVRVSNVCCCVVVPPVVVVRLCGAGPQRDGSLLSLLQDPPDPDDDALVVLVVVLVVSVVSSVVVVVVHDPVQQQDATNVRDGSVRSNCVNSVVSVVNNVD